Protein 2ATM (pdb70)

Nearest PDB structures (foldseek):
  2atm-assembly1_A  TM=1.003E+00  e=2.798E-69  Vespula vulgaris
  2j88-assembly1_A  TM=9.803E-01  e=1.413E-45  Apis mellifera
  1fcq-assembly1_A  TM=9.723E-01  e=2.834E-45  Apis mellifera
  1fcv-assembly1_A  TM=9.813E-01  e=5.364E-45  Apis mellifera
  2pe4-assembly1_A  TM=8.918E-01  e=5.495E-27  Homo sapiens

Foldseek 3Di:
DFAAEEEQEQCLLVVVVVQQPPCCCVLVHDAFPSNHNAHQAEHEDAPFFFAFAWDDPPPPHTDTTQQHAQLNHDLVRRLVRRVVSCCVRPVPQQRQHAYEYEDDLEDLQLVPQDDNNVVNLVVLLVVLCVVCVPDDPVSSVVSRVSRNVRVLVNLLVSLVSVCVRNVNYFYDYAAPPDFCACDDVHNFLGGDPVSLVVLLVVCSRVVSGQEGEHELAAAPVDPLVSSLSVLLNRLLSLQVSLVPDDNSHAYEYEYEQAHPVGRVHGDDLSSLLSSLVSNVVNRHSYYYYYYDVVQNNDNVSSVVVVVCCVPRVSVSSSVSSPD

Organism: Vespula vulgaris (NCBI:txid7454)

Secondary structure (DSSP, 8-state):
---EEEEE--GGGGGGGT---TTGGGGT-B--GGG-SS-SSEEEEES-S---EEEE-SSS-EEEETTSSGGG--HHHHHHHHHHHHHHH---TT--SEEEEE--S--SSGGG--GGGTHHHHHHHHHHHHH-TTS----HHHHHHHHHHHHHHHHHHHHHHHHHHSTTSEEEEBTPSP---SBTTB-SSSPPHHHHHHHHTTHHHHTT-SEEB-B----TTS-HHHHHHHHHHHHHHHHHHHHHSSS--EEEEEEESEETTEEEEEPPHHHHHHHHHHHHHTT--EEEEE--GGGGSSHHHHHHHHHHIIIIIHHHHHHHHH-

InterPro domains:
  IPR001329 Glycoside hydrolase family 56, bee venom hyaluronidase [PR00847] (17-30)
  IPR001329 Glycoside hydrolase family 56, bee venom hyaluronidase [PR00847] (47-60)
  IPR001329 Glycoside hydrolase family 56, bee venom hyaluronidase [PR00847] (91-104)
  IPR001329 Glycoside hydrolase family 56, bee venom hyaluronidase [PR00847] (134-149)
  IPR001329 Glycoside hydrolase family 56, bee venom hyaluronidase [PR00847] (187-202)
  IPR001329 Glycoside hydrolase family 56, bee venom hyaluronidase [PR00847] (225-241)
  IPR001329 Glycoside hydrolase family 56, bee venom hyaluronidase [PR00847] (265-281)
  IPR001329 Glycoside hydrolase family 56, bee venom hyaluronidase [PR00847] (298-308)
  IPR013785 Aldolase-type TIM barrel [G3DSA:3.20.20.70] (1-331)
  IPR017853 Glycoside hydrolase superfamily [SSF51445] (8-325)
  IPR018155 Hyaluronidase [PF01630] (5-330)
  IPR018155 Hyaluronidase [PIRSF038193] (8-329)
  IPR018155 Hyaluronidase [PR00846] (8-20)
  IPR018155 Hyaluronidase [PR00846] (70-84)
  IPR018155 Hyaluronidase [PR00846] (102-119)
  IPR018155 Hyaluronidase [PR00846] (160-185)
  IPR018155 Hyaluronidase [PR00846] (205-219)
  IPR018155 Hyaluronidase [PR00846] (308-321)
  IPR018155 Hyaluronidase [PTHR11769] (4-330)

Solvent-accessible surface area: 15029 Å² total

GO terms:
  GO:0005576 extracellular region (C, IDA)
  GO:0004415 hyalurononglucosaminidase activity (F, IDA)
  GO:0019863 IgE binding (F, IDA)

B-factor: mean 25.89, std 11.77, range [7.92, 65.39]

Sequence (323 aa):
RVFNIYWNVPTFMCHQYDLYFDEVTNFNIKRNSKDDFQGDKIAIFYDPGEFPALLSLKDGKYKKRNGGVPQEGNITIHLQKFIENLDKIYPNRNFSGIGVIDFERWRPIFRQNWGNMKIHKNFSIDLVRNEHPTWNKKIELEASKRFEKYARFFMEETLKLAKKTRKQADWGYYGYPYCFNMSPNNLVPECDVTAMHENDKMSWLFNNQNVLLPSVYVRQELTPDQRIGLVQGRVKEAVRISNNLKHSPKVLSYWWYVYQDETNTFLTETDVKKTFQEIVINGGDGIIIWGSSSDVNSLSKCKRLQDYLLTVLGPIAINVTEA

Structure (mmCIF, N/CA/C/O backbone):
data_2ATM
#
_entry.id   2ATM
#
_cell.length_a   42.674
_cell.length_b   95.056
_cell.length_c   100.326
_cell.angle_alpha   90.00
_cell.angle_beta   90.00
_cell.angle_gamma   90.00
#
_symmetry.space_group_name_H-M   'P 21 21 21'
#
loop_
_entity.id
_entity.type
_entity.pdbx_description
1 polymer Hyaluronoglucosaminidase
2 non-polymer 'SULFATE ION'
3 non-polymer '2-(N-MORPHOLINO)-ETHANESULFONIC ACID'
4 water water
#
loop_
_atom_site.group_PDB
_atom_site.id
_atom_site.type_symbol
_atom_site.label_atom_id
_atom_site.label_alt_id
_atom_site.label_comp_id
_atom_site.label_asym_id
_atom_site.label_entity_id
_atom_site.label_seq_id
_atom_site.pdbx_PDB_ins_code
_atom_site.Cartn_x
_atom_site.Cartn_y
_atom_site.Cartn_z
_atom_site.occupancy
_atom_site.B_iso_or_equiv
_atom_site.auth_seq_id
_atom_site.auth_comp_id
_atom_site.auth_asym_id
_atom_site.auth_atom_id
_atom_site.pdbx_PDB_model_num
ATOM 1 N N . ARG A 1 6 ? 37.814 24.455 25.500 1.00 50.24 6 ARG A N 1
ATOM 2 C CA . ARG A 1 6 ? 37.059 24.054 26.722 1.00 50.10 6 ARG A CA 1
ATOM 3 C C . ARG A 1 6 ? 36.477 22.653 26.564 1.00 48.87 6 ARG A C 1
ATOM 4 O O . ARG A 1 6 ? 36.757 21.946 25.594 1.00 49.12 6 ARG A O 1
ATOM 12 N N . VAL A 1 7 ? 35.655 22.263 27.528 1.00 47.18 7 VAL A N 1
ATOM 13 C CA . VAL A 1 7 ? 35.025 20.956 27.505 1.00 45.51 7 VAL A CA 1
ATOM 14 C C . VAL A 1 7 ? 33.886 20.957 26.485 1.00 43.44 7 VAL A C 1
ATOM 15 O O . VAL A 1 7 ? 33.039 21.858 26.495 1.00 44.79 7 VAL A O 1
ATOM 19 N N . PHE A 1 8 ? 33.883 19.963 25.597 1.00 38.42 8 PHE A N 1
ATOM 20 C CA . PHE A 1 8 ? 32.838 19.829 24.585 1.00 33.36 8 PHE A CA 1
ATOM 21 C C . PHE A 1 8 ? 31.563 19.458 25.336 1.00 32.76 8 PHE A C 1
ATOM 22 O O . PHE A 1 8 ? 31.505 18.407 25.982 1.00 31.79 8 PHE A O 1
ATOM 30 N N . ASN A 1 9 ? 30.546 20.314 25.251 1.00 28.26 9 ASN A N 1
ATOM 31 C CA . ASN A 1 9 ? 29.293 20.078 25.949 1.00 26.36 9 ASN A CA 1
ATOM 32 C C . ASN A 1 9 ? 28.099 19.805 25.030 1.00 24.64 9 ASN A C 1
ATOM 33 O O . ASN A 1 9 ? 27.970 20.397 23.964 1.00 23.27 9 ASN A O 1
ATOM 38 N N . ILE A 1 10 ? 27.226 18.907 25.462 1.00 20.66 10 ILE A N 1
ATOM 39 C CA . ILE A 1 10 ? 26.025 18.590 24.707 1.00 22.22 10 ILE A CA 1
ATOM 40 C C . ILE A 1 10 ? 24.857 18.945 25.608 1.00 22.21 10 ILE A C 1
ATOM 41 O O . ILE A 1 10 ? 24.821 18.541 26.773 1.00 22.91 10 ILE A O 1
ATOM 46 N N . TYR A 1 11 ? 23.915 19.721 25.070 1.00 22.24 11 TYR A N 1
ATOM 47 C CA . TYR A 1 11 ? 22.755 20.175 25.832 1.00 21.66 11 TYR A CA 1
ATOM 48 C C . TYR A 1 11 ? 21.445 19.622 25.340 1.00 20.31 11 TYR A C 1
ATOM 49 O O . TYR A 1 11 ? 21.272 19.378 24.150 1.00 20.64 11 TYR A O 1
ATOM 58 N N . TRP A 1 12 ? 20.507 19.463 26.269 1.00 19.64 12 TRP A N 1
ATOM 59 C CA . TRP A 1 12 ? 19.177 18.965 25.948 1.00 20.24 12 TRP A CA 1
ATOM 60 C C . TRP A 1 12 ? 18.214 20.155 25.884 1.00 21.65 12 TRP A C 1
ATOM 61 O O . TRP A 1 12 ? 17.807 20.693 26.918 1.00 24.31 12 TRP A O 1
ATOM 72 N N . ASN A 1 13 ? 17.863 20.579 24.672 1.00 21.13 13 ASN A N 1
ATOM 73 C CA . ASN A 1 13 ? 16.950 21.703 24.490 1.00 20.40 13 ASN A CA 1
ATOM 74 C C . ASN A 1 13 ? 15.695 21.205 23.795 1.00 21.16 13 ASN A C 1
ATOM 75 O O . ASN A 1 13 ? 15.268 21.749 22.770 1.00 20.20 13 ASN A O 1
ATOM 80 N N . VAL A 1 14 ? 15.114 20.154 24.368 1.00 20.66 14 VAL A N 1
ATOM 81 C CA . VAL A 1 14 ? 13.892 19.527 23.854 1.00 21.53 14 VAL A CA 1
ATOM 82 C C . VAL A 1 14 ? 12.784 19.739 24.898 1.00 21.98 14 VAL A C 1
ATOM 83 O O . VAL A 1 14 ? 13.025 19.629 26.101 1.00 22.55 14 VAL A O 1
ATOM 87 N N . PRO A 1 15 ? 11.562 20.059 24.454 1.00 21.87 15 PRO A N 1
ATOM 88 C CA . PRO A 1 15 ? 10.477 20.270 25.416 1.00 23.22 15 PRO A CA 1
ATOM 89 C C . PRO A 1 15 ? 9.853 18.974 25.951 1.00 23.36 15 PRO A C 1
ATOM 90 O O . PRO A 1 15 ? 8.637 18.821 25.953 1.00 25.30 15 PRO A O 1
ATOM 94 N N . THR A 1 16 ? 10.696 18.059 26.423 1.00 24.71 16 THR A N 1
ATOM 95 C CA . THR A 1 16 ? 10.237 16.784 26.963 1.00 25.14 16 THR A CA 1
ATOM 96 C C . THR A 1 16 ? 9.435 16.932 28.262 1.00 28.88 16 THR A C 1
ATOM 97 O O . THR A 1 16 ? 8.939 15.943 28.809 1.00 28.61 16 THR A O 1
ATOM 101 N N . PHE A 1 17 ? 9.310 18.159 28.765 1.00 30.08 17 PHE A N 1
ATOM 102 C CA . PHE A 1 17 ? 8.520 18.380 29.969 1.00 32.25 17 PHE A CA 1
ATOM 103 C C . PHE A 1 17 ? 7.092 17.993 29.596 1.00 32.07 17 PHE A C 1
ATOM 104 O O . PHE A 1 17 ? 6.300 17.616 30.453 1.00 33.33 17 PHE A O 1
ATOM 112 N N . MET A 1 18 ? 6.789 18.085 28.303 1.00 31.78 18 MET A N 1
ATOM 113 C CA . MET A 1 18 ? 5.472 17.750 27.760 1.00 32.87 18 MET A CA 1
ATOM 114 C C . MET A 1 18 ? 5.205 16.244 27.793 1.00 33.48 18 MET A C 1
ATOM 115 O O . MET A 1 18 ? 4.112 15.794 27.453 1.00 33.82 18 MET A O 1
ATOM 120 N N . CYS A 1 19 ? 6.212 15.469 28.184 1.00 34.47 19 CYS A N 1
ATOM 121 C CA . CYS A 1 19 ? 6.079 14.017 28.253 1.00 35.69 19 CYS A CA 1
ATOM 122 C C . CYS A 1 19 ? 5.855 13.543 29.683 1.00 36.80 19 CYS A C 1
ATOM 123 O O . CYS A 1 19 ? 5.503 12.385 29.910 1.00 36.23 19 CYS A O 1
ATOM 126 N N . HIS A 1 20 ? 6.080 14.437 30.640 1.00 37.58 20 HIS A N 1
ATOM 127 C CA . HIS A 1 20 ? 5.924 14.108 32.052 1.00 40.13 20 HIS A CA 1
ATOM 128 C C . HIS A 1 20 ? 4.545 13.545 32.401 1.00 40.87 20 HIS A C 1
ATOM 129 O O . HIS A 1 20 ? 4.417 12.722 33.309 1.00 42.21 20 HIS A O 1
ATOM 136 N N . GLN A 1 21 ? 3.523 13.983 31.677 1.00 41.56 21 GLN A N 1
ATOM 137 C CA . GLN A 1 21 ? 2.167 13.512 31.917 1.00 42.56 21 GLN A CA 1
ATOM 138 C C . GLN A 1 21 ? 2.044 12.006 31.690 1.00 43.83 21 GLN A C 1
ATOM 139 O O . GLN A 1 21 ? 1.198 11.348 32.294 1.00 44.49 21 GLN A O 1
ATOM 145 N N . TYR A 1 22 ? 2.894 11.464 30.823 1.00 44.63 22 TYR A N 1
ATOM 146 C CA . TYR A 1 22 ? 2.874 10.038 30.513 1.00 44.48 22 TYR A CA 1
ATOM 147 C C . TYR A 1 22 ? 3.890 9.284 31.364 1.00 45.16 22 TYR A C 1
ATOM 148 O O . TYR A 1 22 ? 4.221 8.139 31.075 1.00 45.29 22 TYR A O 1
ATOM 157 N N . ASP A 1 23 ? 4.386 9.930 32.412 1.00 46.08 23 ASP A N 1
ATOM 158 C CA . ASP A 1 23 ? 5.380 9.320 33.289 1.00 47.08 23 ASP A CA 1
ATOM 159 C C . ASP A 1 23 ? 6.707 9.102 32.566 1.00 46.36 23 ASP A C 1
ATOM 160 O O . ASP A 1 23 ? 7.375 8.078 32.743 1.00 45.61 23 ASP A O 1
ATOM 165 N N . LEU A 1 24 ? 7.082 10.074 31.745 1.00 43.96 24 LEU A N 1
ATOM 166 C CA . LEU A 1 24 ? 8.333 10.012 31.007 1.00 42.47 24 LEU A CA 1
ATOM 167 C C . LEU A 1 24 ? 9.039 11.319 31.324 1.00 41.14 24 LEU A C 1
ATOM 168 O O . LEU A 1 24 ? 8.744 12.349 30.724 1.00 40.32 24 LEU A O 1
ATOM 173 N N . TYR A 1 25 ? 9.961 11.272 32.281 1.00 39.74 25 TYR A N 1
ATOM 174 C CA . TYR A 1 25 ? 10.673 12.465 32.718 1.00 39.77 25 TYR A CA 1
ATOM 175 C C . TYR A 1 25 ? 12.078 12.639 32.153 1.00 38.09 25 TYR A C 1
ATOM 176 O O . TYR A 1 25 ? 12.796 13.572 32.533 1.00 37.93 25 TYR A O 1
ATOM 185 N N . PHE A 1 26 ? 12.465 11.746 31.250 1.00 35.50 26 PHE A N 1
ATOM 186 C CA . PHE A 1 26 ? 13.772 11.813 30.613 1.00 33.17 26 PHE A CA 1
ATOM 187 C C . PHE A 1 26 ? 14.914 12.061 31.587 1.00 33.94 26 PHE A C 1
ATOM 188 O O . PHE A 1 26 ? 15.739 12.948 31.382 1.00 32.37 26 PHE A O 1
ATOM 196 N N . ASP A 1 27 ? 14.959 11.261 32.651 1.00 34.45 27 ASP A N 1
ATOM 197 C CA . ASP A 1 27 ? 16.007 11.381 33.657 1.00 35.11 27 ASP A CA 1
ATOM 198 C C . ASP A 1 27 ? 17.266 10.655 33.189 1.00 34.41 27 ASP A C 1
ATOM 199 O O . ASP A 1 27 ? 18.325 10.765 33.809 1.00 33.86 27 ASP A O 1
ATOM 204 N N . GLU A 1 28 ? 17.151 9.915 32.092 1.00 33.49 28 GLU A N 1
ATOM 205 C CA . GLU A 1 28 ? 18.296 9.178 31.567 1.00 35.17 28 GLU A CA 1
ATOM 206 C C . GLU A 1 28 ? 19.236 10.076 30.762 1.00 32.09 28 GLU A C 1
ATOM 207 O O . GLU A 1 28 ? 20.394 9.723 30.530 1.00 32.81 28 GLU A O 1
ATOM 213 N N . VAL A 1 29 ? 18.736 11.243 30.361 1.00 29.83 29 VAL A N 1
ATOM 214 C CA . VAL A 1 29 ? 19.516 12.198 29.583 1.00 26.28 29 VAL A CA 1
ATOM 215 C C . VAL A 1 29 ? 20.877 12.472 30.201 1.00 26.59 29 VAL A C 1
ATOM 216 O O . VAL A 1 29 ? 21.898 12.475 29.513 1.00 25.78 29 VAL A O 1
ATOM 220 N N . THR A 1 30 ? 20.892 12.696 31.509 1.00 25.66 30 THR A N 1
ATOM 221 C CA . THR A 1 30 ? 22.131 12.998 32.198 1.00 26.50 30 THR A CA 1
ATOM 222 C C . THR A 1 30 ? 23.060 11.791 32.368 1.00 26.95 30 THR A C 1
ATOM 223 O O . THR A 1 30 ? 24.245 11.942 32.674 1.00 27.55 30 THR A O 1
ATOM 227 N N . ASN A 1 31 ? 22.525 10.593 32.175 1.00 26.74 31 ASN A N 1
ATOM 228 C CA . ASN A 1 31 ? 23.354 9.389 32.281 1.00 28.51 31 ASN A CA 1
ATOM 229 C C . ASN A 1 31 ? 24.293 9.340 31.073 1.00 27.70 31 ASN A C 1
ATOM 230 O O . ASN A 1 31 ? 25.306 8.655 31.089 1.00 27.65 31 ASN A O 1
ATOM 235 N N . PHE A 1 32 ? 23.948 10.085 30.028 1.00 27.45 32 PHE A N 1
ATOM 236 C CA . PHE A 1 32 ? 24.766 10.115 28.830 1.00 26.96 32 PHE A CA 1
ATOM 237 C C . PHE A 1 32 ? 25.616 11.362 28.795 1.00 27.42 32 PHE A C 1
ATOM 238 O O . PHE A 1 32 ? 26.085 11.783 27.741 1.00 26.93 32 PHE A O 1
ATOM 246 N N . ASN A 1 33 ? 25.807 11.954 29.966 1.00 27.36 33 ASN A N 1
ATOM 247 C CA . ASN A 1 33 ? 26.630 13.138 30.081 1.00 28.98 33 ASN A CA 1
ATOM 248 C C . ASN A 1 33 ? 26.059 14.331 29.299 1.00 28.38 33 ASN A C 1
ATOM 249 O O . ASN A 1 33 ? 26.792 15.257 28.954 1.00 29.44 33 ASN A O 1
ATOM 254 N N . ILE A 1 34 ? 24.761 14.298 29.014 1.00 26.19 34 ILE A N 1
ATOM 255 C CA . ILE A 1 34 ? 24.102 15.404 28.317 1.00 26.77 34 ILE A CA 1
ATOM 256 C C . ILE A 1 34 ? 23.532 16.338 29.393 1.00 25.63 34 ILE A C 1
ATOM 257 O O . ILE A 1 34 ? 22.855 15.892 30.318 1.00 24.89 34 ILE A O 1
ATOM 262 N N . LYS A 1 35 ? 23.829 17.626 29.277 1.00 26.51 35 LYS A N 1
ATOM 263 C CA . LYS A 1 35 ? 23.368 18.627 30.240 1.00 28.04 35 LYS A CA 1
ATOM 264 C C . LYS A 1 35 ? 21.867 18.862 30.110 1.00 27.60 35 LYS A C 1
ATOM 265 O O . LYS A 1 35 ? 21.374 19.110 29.019 1.00 26.01 35 LYS A O 1
ATOM 271 N N . ARG A 1 36 ? 21.142 18.785 31.223 1.00 28.55 36 ARG A N 1
ATOM 272 C CA . ARG A 1 36 ? 19.695 18.986 31.186 1.00 28.54 36 ARG A CA 1
ATOM 273 C C . ARG A 1 36 ? 19.203 19.891 32.309 1.00 28.21 36 ARG A C 1
ATOM 274 O O . ARG A 1 36 ? 19.651 19.773 33.449 1.00 29.66 36 ARG A O 1
ATOM 282 N N . ASN A 1 37 ? 18.270 20.782 31.991 1.00 26.21 37 ASN A N 1
ATOM 283 C CA . ASN A 1 37 ? 17.730 21.682 33.005 1.00 26.50 37 ASN A CA 1
ATOM 284 C C . ASN A 1 37 ? 17.171 20.848 34.158 1.00 27.18 37 ASN A C 1
ATOM 285 O O . ASN A 1 37 ? 16.622 19.768 33.939 1.00 25.93 37 ASN A O 1
ATOM 290 N N . SER A 1 38 ? 17.307 21.345 35.381 1.00 28.04 38 SER A N 1
ATOM 291 C CA . SER A 1 38 ? 16.775 20.621 36.529 1.00 30.32 38 SER A CA 1
ATOM 292 C C . SER A 1 38 ? 15.259 20.508 36.347 1.00 29.63 38 SER A C 1
ATOM 293 O O . SER A 1 38 ? 14.618 21.422 35.821 1.00 27.45 38 SER A O 1
ATOM 296 N N . LYS A 1 39 ? 14.701 19.375 36.768 1.00 31.14 39 LYS A N 1
ATOM 297 C CA . LYS A 1 39 ? 13.264 19.112 36.664 1.00 31.93 39 LYS A CA 1
ATOM 298 C C . LYS A 1 39 ? 12.789 18.998 35.217 1.00 30.88 39 LYS A C 1
ATOM 299 O O . LYS A 1 39 ? 11.588 18.920 34.954 1.00 28.46 39 LYS A O 1
ATOM 305 N N . ASP A 1 40 ? 13.739 18.977 34.285 1.00 29.52 40 ASP A N 1
ATOM 306 C CA . ASP A 1 40 ? 13.425 18.876 32.863 1.00 29.56 40 ASP A CA 1
ATOM 307 C C . ASP A 1 40 ? 12.528 20.019 32.376 1.00 28.52 40 ASP A C 1
ATOM 308 O O . ASP A 1 40 ? 11.681 19.814 31.507 1.00 28.16 40 ASP A O 1
ATOM 313 N N . ASP A 1 41 ? 12.694 21.215 32.940 1.00 28.61 41 ASP A N 1
ATOM 314 C CA . ASP A 1 41 ? 11.901 22.364 32.489 1.00 28.94 41 ASP A CA 1
ATOM 315 C C . ASP A 1 41 ? 12.448 22.773 31.117 1.00 27.04 41 ASP A C 1
ATOM 316 O O . ASP A 1 41 ? 13.652 22.672 30.888 1.00 26.13 41 ASP A O 1
ATOM 321 N N . PHE A 1 42 ? 11.585 23.236 30.213 1.00 25.73 42 PHE A N 1
ATOM 322 C CA . PHE A 1 42 ? 12.057 23.642 28.884 1.00 24.80 42 PHE A CA 1
ATOM 323 C C . PHE A 1 42 ? 12.970 24.856 29.007 1.00 23.77 42 PHE A C 1
ATOM 324 O O . PHE A 1 42 ? 14.110 24.838 28.530 1.00 22.77 42 PHE A O 1
ATOM 332 N N . GLN A 1 43 ? 12.468 25.922 29.623 1.00 23.86 43 GLN A N 1
ATOM 333 C CA . GLN A 1 43 ? 13.310 27.086 29.872 1.00 26.49 43 GLN A CA 1
ATOM 334 C C . GLN A 1 43 ? 13.816 26.846 31.290 1.00 26.90 43 GLN A C 1
ATOM 335 O O . GLN A 1 43 ? 13.051 26.929 32.253 1.00 27.20 43 GLN A O 1
ATOM 341 N N . GLY A 1 44 ? 15.099 26.530 31.421 1.00 26.59 44 GLY A N 1
ATOM 342 C CA . GLY A 1 44 ? 15.627 26.237 32.736 1.00 26.49 44 GLY A CA 1
ATOM 343 C C . GLY A 1 44 ? 16.986 26.804 33.046 1.00 26.62 44 GLY A C 1
ATOM 344 O O . GLY A 1 44 ? 17.471 27.702 32.360 1.00 28.31 44 GLY A O 1
ATOM 345 N N . ASP A 1 45 ? 17.607 26.246 34.080 1.00 26.98 45 ASP A N 1
ATOM 346 C CA . ASP A 1 45 ? 18.901 26.692 34.562 1.00 26.49 45 ASP A CA 1
ATOM 347 C C . ASP A 1 45 ? 20.108 26.478 33.657 1.00 25.38 45 ASP A C 1
ATOM 348 O O . ASP A 1 45 ? 21.104 27.184 33.795 1.00 26.07 45 ASP A O 1
ATOM 353 N N . LYS A 1 46 ? 20.040 25.511 32.747 1.00 23.80 46 LYS A N 1
ATOM 354 C CA . LYS A 1 46 ? 21.171 25.241 31.863 1.00 23.36 46 LYS A CA 1
ATOM 355 C C . LYS A 1 46 ? 21.012 25.946 30.519 1.00 22.20 46 LYS A C 1
ATOM 356 O O . LYS A 1 46 ? 21.972 26.464 29.962 1.00 21.66 46 LYS A O 1
ATOM 362 N N . ILE A 1 47 ? 19.794 25.949 29.999 1.00 20.90 47 ILE A N 1
ATOM 363 C CA . ILE A 1 47 ? 19.550 26.562 28.706 1.00 21.75 47 ILE A CA 1
ATOM 364 C C . ILE A 1 47 ? 18.102 27.010 28.581 1.00 21.29 47 ILE A C 1
ATOM 365 O O . ILE A 1 47 ? 17.209 26.437 29.198 1.00 22.31 47 ILE A O 1
ATOM 370 N N . ALA A 1 48 ? 17.886 28.051 27.785 1.00 19.97 48 ALA A N 1
ATOM 371 C CA . ALA A 1 48 ? 16.558 28.583 27.565 1.00 20.44 48 ALA A CA 1
ATOM 372 C C . ALA A 1 48 ? 16.504 29.312 26.229 1.00 19.79 48 ALA A C 1
ATOM 373 O O . ALA A 1 48 ? 17.304 30.216 25.975 1.00 19.07 48 ALA A O 1
ATOM 375 N N . ILE A 1 49 ? 15.561 28.908 25.383 1.00 18.57 49 ILE A N 1
ATOM 376 C CA . ILE A 1 49 ? 15.382 29.537 24.087 1.00 17.25 49 ILE A CA 1
ATOM 377 C C . ILE A 1 49 ? 14.055 30.285 24.144 1.00 18.71 49 ILE A C 1
ATOM 378 O O . ILE A 1 49 ? 13.073 29.787 24.692 1.00 19.23 49 ILE A O 1
ATOM 383 N N . PHE A 1 50 ? 14.042 31.496 23.602 1.00 18.01 50 PHE A N 1
ATOM 384 C CA . PHE A 1 50 ? 12.851 32.345 23.612 1.00 18.32 50 PHE A CA 1
ATOM 385 C C . PHE A 1 50 ? 12.460 32.593 22.176 1.00 17.91 50 PHE A C 1
ATOM 386 O O . PHE A 1 50 ? 13.229 33.182 21.418 1.00 17.27 50 PHE A O 1
ATOM 394 N N . TYR A 1 51 ? 11.265 32.143 21.797 1.00 17.10 51 TYR A N 1
ATOM 395 C CA . TYR A 1 51 ? 10.810 32.291 20.419 1.00 17.80 51 TYR A CA 1
ATOM 396 C C . TYR A 1 51 ? 10.183 33.639 20.145 1.00 17.95 51 TYR A C 1
ATOM 397 O O . TYR A 1 51 ? 9.221 34.006 20.806 1.00 16.96 51 TYR A O 1
ATOM 406 N N . ASP A 1 52 ? 10.741 34.358 19.166 1.00 16.37 52 ASP A N 1
ATOM 407 C CA . ASP A 1 52 ? 10.247 35.672 18.746 1.00 17.67 52 ASP A CA 1
ATOM 408 C C . ASP A 1 52 ? 9.835 36.530 19.957 1.00 16.17 52 ASP A C 1
ATOM 409 O O . ASP A 1 52 ? 8.709 37.007 20.023 1.00 16.27 52 ASP A O 1
ATOM 414 N N . PRO A 1 53 ? 10.748 36.732 20.924 1.00 17.52 53 PRO A N 1
ATOM 415 C CA . PRO A 1 53 ? 10.436 37.533 22.116 1.00 16.14 53 PRO A CA 1
ATOM 416 C C . PRO A 1 53 ? 10.343 39.033 21.848 1.00 17.38 53 PRO A C 1
ATOM 417 O O . PRO A 1 53 ? 10.917 39.541 20.891 1.00 15.79 53 PRO A O 1
ATOM 421 N N . GLY A 1 54 ? 9.616 39.741 22.708 1.00 18.11 54 GLY A N 1
ATOM 422 C CA . GLY A 1 54 ? 9.476 41.179 22.541 1.00 18.44 54 GLY A CA 1
ATOM 423 C C . GLY A 1 54 ? 8.464 41.530 21.473 1.00 16.97 54 GLY A C 1
ATOM 424 O O . GLY A 1 54 ? 7.389 40.940 21.395 1.00 17.65 54 GLY A O 1
ATOM 425 N N . GLU A 1 55 ? 8.800 42.497 20.636 1.00 14.97 55 GLU A N 1
ATOM 426 C CA . GLU A 1 55 ? 7.893 42.886 19.575 1.00 15.05 55 GLU A CA 1
ATOM 427 C C . G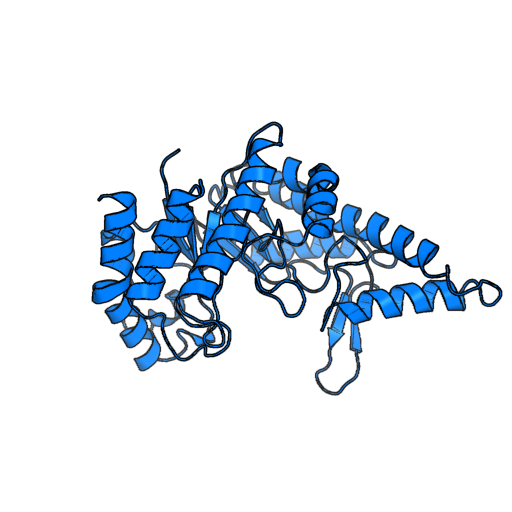LU A 1 55 ? 8.710 43.479 18.442 1.00 15.56 55 GLU A C 1
ATOM 428 O O . GLU A 1 55 ? 8.589 44.662 18.116 1.00 15.73 55 GLU A O 1
ATOM 434 N N . PHE A 1 56 ? 9.580 42.651 17.870 1.00 13.54 56 PHE A N 1
ATOM 435 C CA . PHE A 1 56 ? 10.408 43.083 16.756 1.00 13.51 56 PHE A CA 1
ATOM 436 C C . PHE A 1 56 ? 9.524 43.561 15.615 1.00 12.72 56 PHE A C 1
ATOM 437 O O . PHE A 1 56 ? 8.550 42.905 15.269 1.00 12.99 56 PHE A O 1
ATOM 445 N N . PRO A 1 57 ? 9.841 44.726 15.031 1.00 13.20 57 PRO A N 1
ATOM 446 C CA . PRO A 1 57 ? 9.031 45.216 13.919 1.00 12.96 57 PRO A CA 1
ATOM 447 C C . PRO A 1 57 ? 9.060 44.124 12.839 1.00 13.26 57 PRO A C 1
ATOM 448 O O . PRO A 1 57 ? 10.129 43.616 12.498 1.00 14.30 57 PRO A O 1
ATOM 452 N N . ALA A 1 58 ? 7.905 43.746 12.311 1.00 11.43 58 ALA A N 1
ATOM 453 C CA . ALA A 1 58 ? 7.874 42.702 11.290 1.00 11.47 58 ALA A CA 1
ATOM 454 C C . ALA A 1 58 ? 6.520 42.647 10.596 1.00 13.97 58 ALA A C 1
ATOM 455 O O . ALA A 1 58 ? 5.535 43.235 11.068 1.00 12.78 58 ALA A O 1
ATOM 457 N N . LEU A 1 59 ? 6.487 41.943 9.472 1.00 13.23 59 LEU A N 1
ATOM 458 C CA . LEU A 1 59 ? 5.267 41.765 8.699 1.00 13.98 59 LEU A CA 1
ATOM 459 C C . LEU A 1 59 ? 4.838 40.316 8.890 1.00 13.01 59 LEU A C 1
ATOM 460 O O . LEU A 1 59 ? 5.520 39.374 8.462 1.00 12.73 59 LEU A O 1
ATOM 465 N N . LEU A 1 60 ? 3.716 40.140 9.578 1.00 13.51 60 LEU A N 1
ATOM 466 C CA . LEU A 1 60 ? 3.204 38.811 9.868 1.00 14.06 60 LEU A CA 1
ATOM 467 C C . LEU A 1 60 ? 2.198 38.317 8.839 1.00 15.36 60 LEU A C 1
ATOM 468 O O . LEU A 1 60 ? 1.269 39.041 8.465 1.00 14.82 60 LEU A O 1
ATOM 473 N N . SER A 1 61 ? 2.390 37.084 8.379 1.00 14.77 61 SER A N 1
ATOM 474 C CA . SER A 1 61 ? 1.481 36.489 7.404 1.00 13.80 61 SER A CA 1
ATOM 475 C C . SER A 1 61 ? 0.205 36.068 8.136 1.00 13.63 61 SER A C 1
ATOM 476 O O . SER A 1 61 ? 0.270 35.397 9.159 1.00 13.33 61 SER A O 1
ATOM 479 N N . LEU A 1 62 ? -0.941 36.471 7.609 1.00 13.98 62 LEU A N 1
ATOM 480 C CA . LEU A 1 62 ? -2.228 36.124 8.212 1.00 14.34 62 LEU A CA 1
ATOM 481 C C . LEU A 1 62 ? -2.677 34.728 7.776 1.00 15.23 62 LEU A C 1
ATOM 482 O O . LEU A 1 62 ? -3.726 34.241 8.202 1.00 12.90 62 LEU A O 1
ATOM 487 N N . LYS A 1 63 ? -1.860 34.100 6.934 1.00 16.22 63 LYS A N 1
ATOM 488 C CA . LYS A 1 63 ? -2.111 32.763 6.390 1.00 17.79 63 LYS A CA 1
ATOM 489 C C . LYS A 1 63 ? -3.218 32.711 5.336 1.00 16.88 63 LYS A C 1
ATOM 490 O O . LYS A 1 63 ? -3.822 31.662 5.129 1.00 18.80 63 LYS A O 1
ATOM 496 N N . ASP A 1 64 ? -3.484 33.836 4.677 1.00 16.20 64 ASP A N 1
ATOM 497 C CA . ASP A 1 64 ? -4.482 33.886 3.616 1.00 16.41 64 ASP A CA 1
ATOM 498 C C . ASP A 1 64 ? -3.957 34.781 2.499 1.00 16.10 64 ASP A C 1
ATOM 499 O O . ASP A 1 64 ? -4.717 35.298 1.676 1.00 16.16 64 ASP A O 1
ATOM 504 N N . GLY A 1 65 ? -2.638 34.967 2.474 1.00 17.11 65 GLY A N 1
ATOM 505 C CA . GLY A 1 65 ? -2.033 35.785 1.434 1.00 15.61 65 GLY A CA 1
ATOM 506 C C . GLY A 1 65 ? -1.767 37.227 1.825 1.00 16.67 65 GLY A C 1
ATOM 507 O O . GLY A 1 65 ? -0.981 37.923 1.171 1.00 15.98 65 GLY A O 1
ATOM 508 N N . LYS A 1 66 ? -2.412 37.670 2.900 1.00 16.53 66 LYS A N 1
ATOM 509 C CA . LYS A 1 66 ? -2.266 39.028 3.391 1.00 16.23 66 LYS A CA 1
ATOM 510 C C . LYS A 1 66 ? -1.312 39.110 4.582 1.00 14.86 66 LYS A C 1
ATOM 511 O O . LYS A 1 66 ? -0.972 38.105 5.198 1.00 13.88 66 LYS A O 1
ATOM 517 N N . TYR A 1 67 ? -0.929 40.332 4.926 1.00 16.83 67 TYR A N 1
ATOM 518 C CA . TYR A 1 67 ? -0.014 40.578 6.038 1.00 18.78 67 TYR A CA 1
ATOM 519 C C . TYR A 1 67 ? -0.566 41.585 7.036 1.00 19.38 67 TYR A C 1
ATOM 520 O O . TYR A 1 67 ? -1.421 42.395 6.712 1.00 21.38 67 TYR A O 1
ATOM 529 N N . LYS A 1 68 ? -0.041 41.522 8.250 1.00 20.47 68 LYS A N 1
ATOM 530 C CA . LYS A 1 68 ? -0.414 42.430 9.325 1.00 21.20 68 LYS A CA 1
ATOM 531 C C . LYS A 1 68 ? 0.901 43.016 9.846 1.00 19.53 68 LYS A C 1
ATOM 532 O O . LYS A 1 68 ? 1.811 42.274 10.203 1.00 17.85 68 LYS A O 1
ATOM 538 N N . LYS A 1 69 ? 1.011 44.336 9.870 1.00 18.78 69 LYS A N 1
ATOM 539 C CA . LYS A 1 69 ? 2.219 44.980 10.373 1.00 20.01 69 LYS A CA 1
ATOM 540 C C . LYS A 1 69 ? 2.300 44.848 11.887 1.00 19.94 69 LYS A C 1
ATOM 541 O O . LYS A 1 69 ? 1.293 44.993 12.576 1.00 18.75 69 LYS A O 1
ATOM 547 N N . ARG A 1 70 ? 3.489 44.551 12.407 1.00 16.54 70 ARG A N 1
ATOM 548 C CA . ARG A 1 70 ? 3.675 44.466 13.854 1.00 16.17 70 ARG A CA 1
ATOM 549 C C . ARG A 1 70 ? 4.728 45.521 14.209 1.00 16.84 70 ARG A C 1
ATOM 550 O O . ARG A 1 70 ? 5.827 45.506 13.662 1.00 15.62 70 ARG A O 1
ATOM 558 N N . ASN A 1 71 ? 4.380 46.440 15.103 1.00 15.77 71 ASN A N 1
ATOM 559 C CA . ASN A 1 71 ? 5.302 47.497 15.511 1.00 16.38 71 ASN A CA 1
ATOM 560 C C . ASN A 1 71 ? 6.012 48.154 14.317 1.00 16.85 71 ASN A C 1
ATOM 561 O O . ASN A 1 71 ? 7.243 48.200 14.265 1.00 15.88 71 ASN A O 1
ATOM 566 N N . GLY A 1 72 ? 5.225 48.660 13.360 1.00 15.80 72 GLY A N 1
ATOM 567 C CA . GLY A 1 72 ? 5.785 49.335 12.199 1.00 13.02 72 GLY A CA 1
ATOM 568 C C . GLY A 1 72 ? 6.091 48.505 10.958 1.00 13.65 72 GLY A C 1
ATOM 569 O O . GLY A 1 72 ? 6.352 49.064 9.889 1.00 13.35 72 GLY A O 1
ATOM 570 N N . GLY A 1 73 ? 6.086 47.182 11.087 1.00 13.46 73 GLY A N 1
ATOM 571 C CA . GLY A 1 73 ? 6.361 46.332 9.940 1.00 13.58 73 GLY A CA 1
ATOM 572 C C . GLY A 1 73 ? 7.843 46.119 9.641 1.00 14.16 73 GLY A C 1
ATOM 573 O O . GLY A 1 73 ? 8.262 45.001 9.363 1.00 13.83 73 GLY A O 1
ATOM 574 N N . VAL A 1 74 ? 8.626 47.192 9.640 1.00 13.64 74 VAL A N 1
ATOM 575 C CA . VAL A 1 74 ? 10.070 47.095 9.401 1.00 13.30 74 VAL A CA 1
ATOM 576 C C . VAL A 1 74 ? 10.771 47.917 10.486 1.00 12.54 74 VAL A C 1
ATOM 577 O O . VAL A 1 74 ? 10.237 48.919 10.959 1.00 12.21 74 VAL A O 1
ATOM 581 N N . PRO A 1 75 ? 11.981 47.503 10.893 1.00 12.95 75 PRO A N 1
ATOM 582 C CA . PRO A 1 75 ? 12.675 48.243 11.949 1.00 13.00 75 PRO A CA 1
ATOM 583 C C . PRO A 1 75 ? 12.835 49.749 11.808 1.00 12.99 75 PRO A C 1
ATOM 584 O O . PRO A 1 75 ? 12.757 50.461 12.814 1.00 14.55 75 PRO A O 1
ATOM 588 N N . GLN A 1 76 ? 13.027 50.250 10.586 1.00 13.89 76 GLN A N 1
ATOM 589 C CA . GLN A 1 76 ? 13.189 51.688 10.393 1.00 13.64 76 GLN A CA 1
ATOM 590 C C . GLN A 1 76 ? 11.882 52.438 10.684 1.00 17.11 76 GLN A C 1
ATOM 591 O O . GLN A 1 76 ? 11.854 53.668 10.710 1.00 16.93 76 GLN A O 1
ATOM 597 N N . GLU A 1 77 ? 10.804 51.698 10.927 1.00 15.22 77 GLU A N 1
ATOM 598 C CA . GLU A 1 77 ? 9.519 52.327 11.238 1.00 17.38 77 GLU A CA 1
ATOM 599 C C . GLU A 1 77 ? 9.050 51.871 12.615 1.00 16.95 77 GLU A C 1
ATOM 600 O O . GLU A 1 77 ? 7.945 52.201 13.038 1.00 19.48 77 GLU A O 1
ATOM 606 N N . GLY A 1 78 ? 9.884 51.106 13.310 1.00 15.38 78 GLY A N 1
ATOM 607 C CA . GLY A 1 78 ? 9.472 50.574 14.594 1.00 14.41 78 GLY A CA 1
ATOM 608 C C . GLY A 1 78 ? 9.685 51.445 15.812 1.00 15.16 78 GLY A C 1
ATOM 609 O O . GLY A 1 78 ? 10.449 52.404 15.787 1.00 14.34 78 GLY A O 1
ATOM 610 N N . ASN A 1 79 ? 8.992 51.100 16.889 1.00 14.80 79 ASN A N 1
ATOM 611 C CA . ASN A 1 79 ? 9.130 51.822 18.138 1.00 16.42 79 ASN A CA 1
ATOM 612 C C . ASN A 1 79 ? 9.994 50.931 19.045 1.00 15.03 79 ASN A C 1
ATOM 613 O O . ASN A 1 79 ? 9.549 49.868 19.481 1.00 14.23 79 ASN A O 1
ATOM 618 N N . ILE A 1 80 ? 11.227 51.356 19.315 1.00 14.03 80 ILE A N 1
ATOM 619 C CA . ILE A 1 80 ? 12.146 50.557 20.128 1.00 14.47 80 ILE A CA 1
ATOM 620 C C . ILE A 1 80 ? 11.686 50.393 21.572 1.00 16.05 80 ILE A C 1
ATOM 621 O O . ILE A 1 80 ? 11.902 49.343 22.172 1.00 15.11 80 ILE A O 1
ATOM 626 N N . THR A 1 81 ? 11.040 51.416 22.138 1.00 14.54 81 THR A N 1
ATOM 627 C CA . THR A 1 81 ? 10.603 51.318 23.521 1.00 17.24 81 THR A CA 1
ATOM 628 C C . THR A 1 81 ? 9.570 50.215 23.733 1.00 16.76 81 THR A C 1
ATOM 629 O O . THR A 1 81 ? 9.666 49.460 24.699 1.00 17.58 81 THR A O 1
ATOM 633 N N . ILE A 1 82 ? 8.603 50.116 22.826 1.00 17.12 82 ILE A N 1
ATOM 634 C CA . ILE A 1 82 ? 7.561 49.089 22.925 1.00 18.02 82 ILE A CA 1
ATOM 635 C C . ILE A 1 82 ? 8.205 47.712 22.811 1.00 17.78 82 ILE A C 1
ATOM 636 O O . ILE A 1 82 ? 7.878 46.800 23.575 1.00 16.88 82 ILE A O 1
ATOM 641 N N . HIS A 1 83 ? 9.144 47.566 21.882 1.00 15.42 83 HIS A N 1
ATOM 642 C CA . HIS A 1 83 ? 9.816 46.274 21.740 1.00 15.74 83 HIS A CA 1
ATOM 643 C C . HIS A 1 83 ? 10.575 45.877 23.011 1.00 14.71 83 HIS A C 1
ATOM 644 O O . HIS A 1 83 ? 10.386 44.774 23.526 1.00 15.74 83 HIS A O 1
ATOM 651 N N . LEU A 1 84 ? 11.447 46.761 23.497 1.00 14.00 84 LEU A N 1
ATOM 652 C CA . LEU A 1 84 ? 12.241 46.469 24.687 1.00 15.61 84 LEU A CA 1
ATOM 653 C C . LEU A 1 84 ? 11.381 46.226 25.925 1.00 17.70 84 LEU A C 1
ATOM 654 O O . LEU A 1 84 ? 11.700 45.361 26.741 1.00 17.41 84 LEU A O 1
ATOM 659 N N . GLN A 1 85 ? 10.297 46.982 26.073 1.00 19.55 85 GLN A N 1
ATOM 660 C CA . GLN A 1 85 ? 9.420 46.781 27.214 1.00 22.93 85 GLN A CA 1
ATOM 661 C C . GLN A 1 85 ? 8.806 45.388 27.134 1.00 22.60 85 GLN A C 1
ATOM 662 O O . GLN A 1 85 ? 8.794 44.658 28.119 1.00 20.94 85 GLN A O 1
ATOM 668 N N . LYS A 1 86 ? 8.310 45.020 25.956 1.00 23.58 86 LYS A N 1
ATOM 669 C CA . LYS A 1 86 ? 7.709 43.705 25.756 1.00 23.85 86 LYS A CA 1
ATOM 670 C C . LYS A 1 86 ? 8.735 42.590 25.894 1.00 24.54 86 LYS A C 1
ATOM 671 O O . LYS A 1 86 ? 8.393 41.483 26.308 1.00 23.90 86 LYS A O 1
ATOM 677 N N . PHE A 1 87 ? 9.991 42.881 25.562 1.00 22.40 87 PHE A N 1
ATOM 678 C CA . PHE A 1 87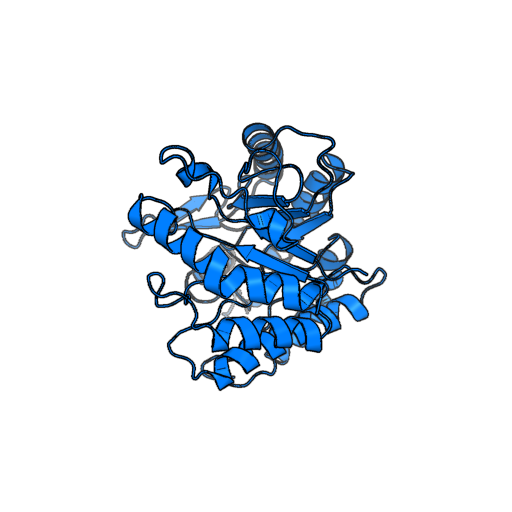 ? 11.047 41.870 25.661 1.00 22.79 87 PHE A CA 1
ATOM 679 C C . PHE A 1 87 ? 11.263 41.503 27.135 1.00 25.32 87 PHE A C 1
ATOM 680 O O . PHE A 1 87 ? 11.218 40.330 27.496 1.00 23.33 87 PHE A O 1
ATOM 688 N N . ILE A 1 88 ? 11.487 42.501 27.987 1.00 27.54 88 ILE A N 1
ATOM 689 C CA . ILE A 1 88 ? 11.695 42.236 29.414 1.00 31.44 88 ILE A CA 1
ATOM 690 C C . ILE A 1 88 ? 10.498 41.496 30.010 1.00 32.64 88 ILE A C 1
ATOM 691 O O . ILE A 1 88 ? 10.667 40.587 30.814 1.00 33.54 88 ILE A O 1
ATOM 696 N N . GLU A 1 89 ? 9.290 41.885 29.618 1.00 34.61 89 GLU A N 1
ATOM 697 C CA . GLU A 1 89 ? 8.083 41.226 30.114 1.00 37.08 89 GLU A CA 1
ATOM 698 C C . GLU A 1 89 ? 8.059 39.748 29.730 1.00 37.20 89 GLU A C 1
ATOM 699 O O . GLU A 1 89 ? 7.894 38.884 30.585 1.00 36.84 89 GLU A O 1
ATOM 705 N N . ASN A 1 90 ? 8.198 39.473 28.434 1.00 37.23 90 ASN A N 1
ATOM 706 C CA . ASN A 1 90 ? 8.191 38.101 27.918 1.00 37.76 90 ASN A CA 1
ATOM 707 C C . ASN A 1 90 ? 9.214 37.240 28.637 1.00 38.08 90 ASN A C 1
ATOM 708 O O . ASN A 1 90 ? 8.938 36.095 28.981 1.00 37.99 90 ASN A O 1
ATOM 713 N N . LEU A 1 91 ? 10.398 37.799 28.854 1.00 38.42 91 LEU A N 1
ATOM 714 C CA . LEU A 1 91 ? 11.470 37.077 29.517 1.00 40.83 91 LEU A CA 1
ATOM 715 C C . LEU A 1 91 ? 11.128 36.712 30.957 1.00 42.42 91 LEU A C 1
ATOM 716 O O . LEU A 1 91 ? 11.387 35.588 31.390 1.00 43.11 91 LEU A O 1
ATOM 721 N N . ASP A 1 92 ? 10.552 37.656 31.696 1.00 42.93 92 ASP A N 1
ATOM 722 C CA . ASP A 1 92 ? 10.176 37.398 33.082 1.00 43.19 92 ASP A CA 1
ATOM 723 C C . ASP A 1 92 ? 9.041 36.394 33.144 1.00 43.10 92 ASP A C 1
ATOM 724 O O . ASP A 1 92 ? 9.061 35.474 33.959 1.00 44.91 92 ASP A O 1
ATOM 729 N N . LYS A 1 93 ? 8.058 36.561 32.268 1.00 43.03 93 LYS A N 1
ATOM 730 C CA . LYS A 1 93 ? 6.907 35.668 32.225 1.00 43.88 93 LYS A CA 1
ATOM 731 C C . LYS A 1 93 ? 7.306 34.219 31.934 1.00 45.04 93 LYS A C 1
ATOM 732 O O . LYS A 1 93 ? 6.789 33.292 32.559 1.00 45.01 93 LYS A O 1
ATOM 738 N N . ILE A 1 94 ? 8.224 34.030 30.989 1.00 44.79 94 ILE A N 1
ATOM 739 C CA . ILE A 1 94 ? 8.670 32.694 30.612 1.00 44.56 94 ILE A CA 1
ATOM 740 C C . ILE A 1 94 ? 9.696 32.108 31.580 1.00 44.80 94 ILE A C 1
ATOM 741 O O . ILE A 1 94 ? 9.660 30.915 31.877 1.00 44.67 94 ILE A O 1
ATOM 746 N N . TYR A 1 95 ? 10.606 32.939 32.075 1.00 44.98 95 TYR A N 1
ATOM 747 C CA . TYR A 1 95 ? 11.627 32.461 33.002 1.00 45.57 95 TYR A CA 1
ATOM 748 C C . TYR A 1 95 ? 12.195 33.610 33.846 1.00 45.53 95 TYR A C 1
ATOM 749 O O . TYR A 1 95 ? 13.190 34.236 33.474 1.00 44.15 95 TYR A O 1
ATOM 758 N N . PRO A 1 96 ? 11.567 33.891 35.005 1.00 47.17 96 PRO A N 1
ATOM 759 C CA . PRO A 1 96 ? 11.951 34.952 35.951 1.00 47.34 96 PRO A CA 1
ATOM 760 C C . PRO A 1 96 ? 13.438 34.991 36.290 1.00 48.12 96 PRO A C 1
ATOM 761 O O . PRO A 1 96 ? 14.104 35.998 36.062 1.00 49.16 96 PRO A O 1
ATOM 765 N N . ASN A 1 97 ? 13.933 33.891 36.851 1.00 48.26 97 ASN A N 1
ATOM 766 C CA . ASN A 1 97 ? 15.335 33.728 37.239 1.00 47.91 97 ASN A CA 1
ATOM 767 C C . ASN A 1 97 ? 16.284 34.821 36.740 1.00 47.05 97 ASN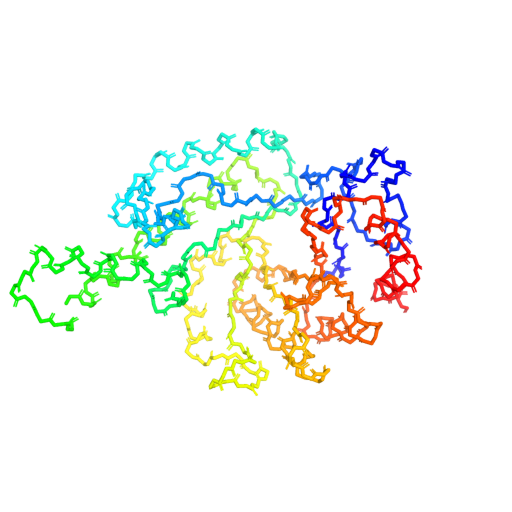 A C 1
ATOM 768 O O . ASN A 1 97 ? 16.746 34.770 35.598 1.00 47.87 97 ASN A O 1
ATOM 773 N N . ARG A 1 98 ? 16.585 35.796 37.598 1.00 45.28 98 ARG A N 1
ATOM 774 C CA . ARG A 1 98 ? 17.484 36.896 37.236 1.00 43.73 98 ARG A CA 1
ATOM 775 C C . ARG A 1 98 ? 18.955 36.508 37.366 1.00 41.52 98 ARG A C 1
ATOM 776 O O . ARG A 1 98 ? 19.835 37.171 36.814 1.00 39.96 98 ARG A O 1
ATOM 784 N N . ASN A 1 99 ? 19.213 35.439 38.109 1.00 38.30 99 ASN A N 1
ATOM 785 C CA . ASN A 1 99 ? 20.568 34.950 38.284 1.00 36.27 99 ASN A CA 1
ATOM 786 C C . ASN A 1 99 ? 20.841 33.840 37.267 1.00 34.25 99 ASN A C 1
ATOM 787 O O . ASN A 1 99 ? 21.856 33.158 37.350 1.00 33.03 99 ASN A O 1
ATOM 792 N N . PHE A 1 100 ? 19.921 33.668 36.316 1.00 32.58 100 PHE A N 1
ATOM 793 C CA . PHE A 1 100 ? 20.072 32.671 35.251 1.00 30.01 100 PHE A CA 1
ATOM 794 C C . PHE A 1 100 ? 21.512 32.771 34.760 1.00 28.89 100 PHE A C 1
ATOM 795 O O . PHE A 1 100 ? 22.001 33.860 34.445 1.00 29.21 100 PHE A O 1
ATOM 803 N N . SER A 1 101 ? 22.203 31.641 34.704 1.00 27.28 101 SER A N 1
ATOM 804 C CA . SER A 1 101 ? 23.598 31.654 34.286 1.00 27.76 101 SER A CA 1
ATOM 805 C C . SER A 1 101 ? 23.888 30.669 33.161 1.00 25.64 101 SER A C 1
ATOM 806 O O . SER A 1 101 ? 25.049 30.403 32.848 1.00 25.63 101 SER A O 1
ATOM 809 N N . GLY A 1 102 ? 22.826 30.135 32.564 1.00 25.83 102 GLY A N 1
ATOM 810 C CA . GLY A 1 102 ? 22.977 29.181 31.483 1.00 24.16 102 GLY A CA 1
ATOM 811 C C . GLY A 1 102 ? 23.056 29.837 30.116 1.00 24.29 102 GLY A C 1
ATOM 812 O O . GLY A 1 102 ? 23.405 31.008 29.996 1.00 21.01 102 GLY A O 1
ATOM 813 N N . ILE A 1 103 ? 22.729 29.071 29.078 1.00 23.68 103 ILE A N 1
ATOM 814 C CA . ILE A 1 103 ? 22.773 29.579 27.717 1.00 21.06 103 ILE A CA 1
ATOM 815 C C . ILE A 1 103 ? 21.433 30.185 27.341 1.00 19.46 103 ILE A C 1
ATOM 816 O O . ILE A 1 103 ? 20.399 29.517 27.392 1.00 19.31 103 ILE A O 1
ATOM 821 N N . GLY A 1 104 ? 21.468 31.468 26.992 1.00 17.28 104 GLY A N 1
ATOM 822 C CA . GLY A 1 104 ? 20.266 32.187 26.606 1.00 17.62 104 GLY A CA 1
ATOM 823 C C . GLY A 1 104 ? 20.227 32.364 25.097 1.00 16.62 104 GLY A C 1
ATOM 824 O O . GLY A 1 104 ? 21.104 32.992 24.498 1.00 17.98 104 GLY A O 1
ATOM 825 N N . VAL A 1 105 ? 19.190 31.821 24.485 1.00 15.04 105 VAL A N 1
ATOM 826 C CA . VAL A 1 105 ? 19.045 31.865 23.046 1.00 15.26 105 VAL A CA 1
ATOM 827 C C . VAL A 1 105 ? 17.845 32.701 22.597 1.00 16.23 105 VAL A C 1
ATOM 828 O O . VAL A 1 105 ? 16.696 32.330 22.851 1.00 17.80 105 VAL A O 1
ATOM 832 N N . ILE A 1 106 ? 18.120 33.812 21.920 1.00 15.13 106 ILE A N 1
ATOM 833 C CA . ILE A 1 106 ? 17.070 34.673 21.398 1.00 14.56 106 ILE A CA 1
ATOM 834 C C . ILE A 1 106 ? 16.795 34.174 19.985 1.00 15.52 106 ILE A C 1
ATOM 835 O O . ILE A 1 106 ? 17.644 34.298 19.101 1.00 13.24 106 ILE A O 1
ATOM 840 N N . ASP A 1 107 ? 15.610 33.612 19.778 1.00 14.69 107 ASP A N 1
ATOM 841 C CA . ASP A 1 107 ? 15.237 33.051 18.485 1.00 15.02 107 ASP A CA 1
ATOM 842 C C . ASP A 1 107 ? 14.315 33.968 17.690 1.00 15.42 107 ASP A C 1
ATOM 843 O O . ASP A 1 107 ? 13.093 33.933 17.866 1.00 15.74 107 ASP A O 1
ATOM 848 N N . PHE A 1 108 ? 14.902 34.791 16.823 1.00 13.61 108 PHE A N 1
ATOM 849 C CA . PHE A 1 108 ? 14.141 35.706 15.979 1.00 15.19 108 PHE A CA 1
ATOM 850 C C . PHE A 1 108 ? 14.573 35.436 14.546 1.00 16.23 108 PHE A C 1
ATOM 851 O O . PHE A 1 108 ? 15.739 35.630 14.205 1.00 15.87 108 PHE A O 1
ATOM 859 N N . GLU A 1 109 ? 13.629 35.014 13.708 1.00 16.49 109 GLU A N 1
ATOM 860 C CA . GLU A 1 109 ? 13.952 34.655 12.330 1.00 15.07 109 GLU A CA 1
ATOM 861 C C . GLU A 1 109 ? 13.115 35.343 11.248 1.00 13.65 109 GLU A C 1
ATOM 862 O O . GLU A 1 109 ? 13.234 34.990 10.075 1.00 12.48 109 GLU A O 1
ATOM 868 N N . ARG A 1 110 ? 12.278 36.312 11.620 1.00 11.57 110 ARG A N 1
ATOM 869 C CA . ARG A 1 110 ? 11.435 36.986 10.631 1.00 10.99 110 ARG A CA 1
ATOM 870 C C . ARG A 1 110 ? 12.215 37.753 9.559 1.00 10.88 110 ARG A C 1
ATOM 871 O O . ARG A 1 110 ? 11.761 37.864 8.423 1.00 12.27 110 ARG A O 1
ATOM 879 N N . TRP A 1 111 ? 13.367 38.301 9.924 1.00 10.42 111 TRP A N 1
ATOM 880 C CA . TRP A 1 111 ? 14.261 38.950 8.962 1.00 11.00 111 TRP A CA 1
ATOM 881 C C . TRP A 1 111 ? 15.697 38.897 9.503 1.00 10.28 111 TRP A C 1
ATOM 882 O O . TRP A 1 111 ? 15.908 38.565 10.669 1.00 10.15 111 TRP A O 1
ATOM 893 N N . ARG A 1 112 ? 16.668 39.170 8.635 1.00 11.85 112 ARG A N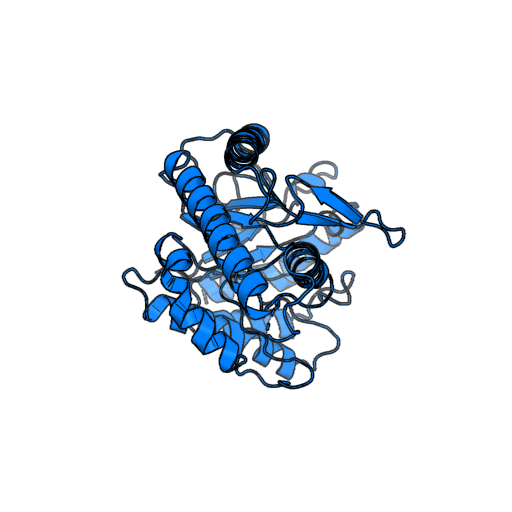 1
ATOM 894 C CA . ARG A 1 112 ? 18.083 39.198 8.998 1.00 12.59 112 ARG A CA 1
ATOM 895 C C . ARG A 1 112 ? 18.485 40.652 8.832 1.00 10.94 112 ARG A C 1
ATOM 896 O O . ARG A 1 112 ? 17.942 41.345 7.971 1.00 10.65 112 ARG A O 1
ATOM 904 N N . PRO A 1 113 ? 19.443 41.128 9.644 1.00 11.34 113 PRO A N 1
ATOM 905 C CA . PRO A 1 113 ? 19.896 42.524 9.591 1.00 11.37 113 PRO A CA 1
ATOM 906 C C . PRO A 1 113 ? 20.622 42.963 8.333 1.00 13.69 113 PRO A C 1
ATOM 907 O O . PRO A 1 113 ? 20.848 44.155 8.128 1.00 13.97 113 PRO A O 1
ATOM 911 N N . ILE A 1 114 ? 20.976 42.006 7.484 1.00 14.88 114 ILE A N 1
ATOM 912 C CA . ILE A 1 114 ? 21.620 42.323 6.209 1.00 14.46 114 ILE A CA 1
ATOM 913 C C . ILE A 1 114 ? 20.482 42.270 5.177 1.00 13.87 114 ILE A C 1
ATOM 914 O O . ILE A 1 114 ? 19.899 41.210 4.963 1.00 12.77 114 ILE A O 1
ATOM 919 N N . PHE A 1 115 ? 20.170 43.414 4.563 1.00 12.71 115 PHE A N 1
ATOM 920 C CA . PHE A 1 115 ? 19.072 43.540 3.594 1.00 14.28 115 PHE A CA 1
ATOM 921 C C . PHE A 1 115 ? 19.028 42.399 2.577 1.00 16.23 115 PHE A C 1
ATOM 922 O O . PHE A 1 115 ? 17.985 41.771 2.370 1.00 13.04 115 PHE A O 1
ATOM 930 N N . ARG A 1 116 ? 20.171 42.144 1.950 1.00 16.17 116 ARG A N 1
ATOM 931 C CA . ARG A 1 116 ? 20.308 41.104 0.941 1.00 18.55 116 ARG A CA 1
ATOM 932 C C . ARG A 1 116 ? 19.936 39.703 1.403 1.00 18.42 116 ARG A C 1
ATOM 933 O O . ARG A 1 116 ? 19.476 38.901 0.596 1.00 18.89 116 ARG A O 1
ATOM 941 N N . GLN A 1 117 ? 20.141 39.404 2.686 1.00 15.76 117 GLN A N 1
ATOM 942 C CA . GLN A 1 117 ? 19.902 38.061 3.218 1.00 16.44 117 GLN A CA 1
ATOM 943 C C . GLN A 1 117 ? 18.476 37.734 3.625 1.00 16.56 117 GLN A C 1
ATOM 944 O O . GLN A 1 117 ? 18.250 36.926 4.518 1.00 19.30 117 GLN A O 1
ATOM 950 N N . ASN A 1 118 ? 17.513 38.354 2.973 1.00 14.79 118 ASN A N 1
ATOM 951 C CA . ASN A 1 118 ? 16.125 38.098 3.299 1.00 13.09 118 ASN A CA 1
ATOM 952 C C . ASN A 1 118 ? 15.467 37.489 2.077 1.00 14.50 118 ASN A C 1
ATOM 953 O O . ASN A 1 118 ? 15.107 38.192 1.135 1.00 15.11 118 ASN A O 1
ATOM 958 N N . TRP A 1 119 ? 15.357 36.165 2.088 1.00 14.02 119 TRP A N 1
ATOM 959 C CA . TRP A 1 119 ? 14.756 35.428 0.981 1.00 16.92 119 TRP A CA 1
ATOM 960 C C . TRP A 1 119 ? 13.505 34.718 1.493 1.00 15.89 119 TRP A C 1
ATOM 961 O O . TRP A 1 119 ? 13.220 34.730 2.692 1.00 14.44 119 TRP A O 1
ATOM 972 N N . GLY A 1 120 ? 12.780 34.078 0.578 1.00 16.71 120 GLY A N 1
ATOM 973 C CA . GLY A 1 120 ? 11.594 33.331 0.964 1.00 16.29 120 GLY A CA 1
ATOM 974 C C . GLY A 1 120 ? 10.612 34.153 1.769 1.00 15.05 120 GLY A C 1
ATOM 975 O O . GLY A 1 120 ? 10.269 35.265 1.364 1.00 13.36 120 GLY A O 1
ATOM 976 N N . ASN A 1 121 ? 10.167 33.622 2.907 1.00 14.20 121 ASN A N 1
ATOM 977 C CA . ASN A 1 121 ? 9.192 34.339 3.715 1.00 16.42 121 ASN A CA 1
ATOM 978 C C . ASN A 1 121 ? 9.728 35.576 4.457 1.00 16.06 121 ASN A C 1
ATOM 979 O O . ASN A 1 121 ? 8.987 36.248 5.182 1.00 15.89 121 ASN A O 1
ATOM 984 N N . MET A 1 122 ? 11.004 35.896 4.248 1.00 12.59 122 MET A N 1
ATOM 985 C CA . MET A 1 122 ? 11.600 37.064 4.875 1.00 12.50 122 MET A CA 1
ATOM 986 C C . MET A 1 122 ? 11.639 38.211 3.881 1.00 11.52 122 MET A C 1
ATOM 987 O O . MET A 1 122 ? 11.701 39.365 4.274 1.00 10.69 122 MET A O 1
ATOM 992 N N . LYS A 1 123 ? 11.582 37.881 2.595 1.00 10.98 123 LYS A N 1
ATOM 993 C CA . LYS A 1 123 ? 11.671 38.883 1.538 1.00 13.28 123 LYS A CA 1
ATOM 994 C C . LYS A 1 123 ? 10.643 40.021 1.567 1.00 13.74 123 LYS A C 1
ATOM 995 O O . LYS A 1 123 ? 10.925 41.122 1.081 1.00 12.33 123 LYS A O 1
ATOM 1001 N N . ILE A 1 124 ? 9.462 39.770 2.128 1.00 13.26 124 ILE A N 1
ATOM 1002 C CA . ILE A 1 124 ? 8.432 40.809 2.191 1.00 14.14 124 ILE A CA 1
ATOM 1003 C C . ILE A 1 124 ? 8.981 42.066 2.881 1.00 14.71 124 ILE A C 1
ATOM 1004 O O . ILE A 1 124 ? 8.570 43.187 2.585 1.00 15.90 124 ILE A O 1
ATOM 1009 N N . HIS A 1 125 ? 9.940 41.885 3.780 1.00 13.41 125 HIS A N 1
ATOM 1010 C CA . HIS A 1 125 ? 10.504 43.034 4.479 1.00 13.18 125 HIS A CA 1
ATOM 1011 C C . HIS A 1 125 ? 11.307 43.934 3.547 1.00 13.94 125 HIS A C 1
ATOM 1012 O O . HIS A 1 125 ? 11.368 45.153 3.738 1.00 14.33 125 HIS A O 1
ATOM 1019 N N . LYS A 1 126 ? 11.913 43.337 2.530 1.00 15.18 126 LYS A N 1
ATOM 1020 C CA . LYS A 1 126 ? 12.664 44.112 1.555 1.00 16.94 126 LYS A CA 1
ATOM 1021 C C . LYS A 1 126 ? 11.683 44.941 0.731 1.00 17.25 126 LYS A C 1
ATOM 1022 O O . LYS A 1 126 ? 11.877 46.145 0.530 1.00 16.50 126 LYS A O 1
ATOM 1028 N N . ASN A 1 127 ? 10.625 44.284 0.256 1.00 19.13 127 ASN A N 1
ATOM 1029 C CA . ASN A 1 127 ? 9.610 44.944 -0.570 1.00 19.60 127 ASN A CA 1
ATOM 1030 C C . ASN A 1 127 ? 8.879 46.079 0.127 1.00 18.97 127 ASN A C 1
ATOM 1031 O O . ASN A 1 127 ? 8.584 47.111 -0.490 1.00 19.52 127 ASN A O 1
ATOM 1036 N N . PHE A 1 128 ? 8.575 45.888 1.406 1.00 17.82 128 PHE A N 1
ATOM 1037 C CA . PHE A 1 128 ? 7.893 46.915 2.186 1.00 17.43 128 PHE A CA 1
ATOM 1038 C C . PHE A 1 128 ? 8.837 48.109 2.377 1.00 17.55 128 PHE A C 1
ATOM 1039 O O . PHE A 1 128 ? 8.409 49.260 2.278 1.00 16.56 128 PHE A O 1
ATOM 1047 N N . SER A 1 129 ? 10.120 47.838 2.635 1.00 15.68 129 SER A N 1
ATOM 1048 C CA . SER A 1 129 ? 11.114 48.900 2.811 1.00 14.40 129 SER A CA 1
ATOM 1049 C C . SER A 1 129 ? 11.230 49.739 1.534 1.00 17.91 129 SER A C 1
ATOM 1050 O O . SER A 1 129 ? 11.333 50.975 1.586 1.00 17.60 129 SER A O 1
ATOM 1053 N N . ILE A 1 130 ? 11.225 49.052 0.394 1.00 18.36 130 ILE A N 1
ATOM 1054 C CA . ILE A 1 130 ? 11.320 49.693 -0.914 1.00 19.88 130 ILE A CA 1
ATOM 1055 C C . ILE A 1 130 ? 10.066 50.530 -1.193 1.00 21.10 130 ILE A C 1
ATOM 1056 O O . ILE A 1 130 ? 10.170 51.672 -1.641 1.00 21.36 130 ILE A O 1
ATOM 1061 N N . ASP A 1 131 ? 8.890 49.969 -0.921 1.00 23.48 131 ASP A N 1
ATOM 1062 C CA . ASP A 1 131 ? 7.635 50.692 -1.126 1.00 25.45 131 ASP A CA 1
ATOM 1063 C C . ASP A 1 131 ? 7.612 51.981 -0.300 1.00 26.23 131 ASP A C 1
ATOM 1064 O O . ASP A 1 131 ? 7.065 52.993 -0.733 1.00 25.73 131 ASP A O 1
ATOM 1069 N N . LEU A 1 132 ? 8.185 51.939 0.901 1.00 25.40 132 LEU A N 1
ATOM 1070 C CA . LEU A 1 132 ? 8.213 53.130 1.746 1.00 25.59 132 LEU A CA 1
ATOM 1071 C C . LEU A 1 132 ? 9.007 54.235 1.071 1.00 25.69 132 LEU A C 1
ATOM 1072 O O . LEU A 1 132 ? 8.542 55.363 0.967 1.00 26.40 132 LEU A O 1
ATOM 1077 N N . VAL A 1 133 ? 10.206 53.912 0.609 1.00 25.30 133 VAL A N 1
ATOM 1078 C CA . VAL A 1 133 ? 11.043 54.914 -0.027 1.00 26.98 133 VAL A CA 1
ATOM 1079 C C . VAL A 1 133 ? 10.444 55.407 -1.345 1.00 30.12 133 VAL A C 1
ATOM 1080 O O . VAL A 1 133 ? 10.487 56.602 -1.650 1.00 29.51 133 VAL A O 1
ATOM 1084 N N . ARG A 1 134 ? 9.881 54.490 -2.125 1.00 32.31 134 ARG A N 1
ATOM 1085 C CA . ARG A 1 134 ? 9.274 54.869 -3.396 1.00 35.49 134 ARG A CA 1
ATOM 1086 C C . ARG A 1 134 ? 8.147 55.879 -3.167 1.00 36.18 134 ARG A C 1
ATOM 1087 O O . ARG A 1 134 ? 8.107 56.917 -3.822 1.00 38.36 134 ARG A O 1
ATOM 1095 N N . ASN A 1 135 ? 7.246 55.588 -2.233 1.00 36.83 135 ASN A N 1
ATOM 1096 C CA . ASN A 1 135 ? 6.134 56.495 -1.941 1.00 38.94 135 ASN A CA 1
ATOM 1097 C C . ASN A 1 135 ? 6.635 57.856 -1.478 1.00 40.10 135 ASN A C 1
ATOM 1098 O O . ASN A 1 135 ? 5.940 58.861 -1.602 1.00 39.48 135 ASN A O 1
ATOM 1103 N N . GLU A 1 136 ? 7.847 57.874 -0.937 1.00 41.42 136 GLU A N 1
ATOM 1104 C CA . GLU A 1 136 ? 8.453 59.090 -0.421 1.00 43.01 136 GLU A CA 1
ATOM 1105 C C . GLU A 1 136 ? 9.192 59.865 -1.502 1.00 43.53 136 GLU A C 1
ATOM 1106 O O . GLU A 1 136 ? 9.310 61.087 -1.426 1.00 44.68 136 GLU A O 1
ATOM 1112 N N . HIS A 1 137 ? 9.688 59.150 -2.506 1.00 43.98 137 HIS A N 1
ATOM 1113 C CA . HIS A 1 137 ? 10.429 59.761 -3.602 1.00 43.76 137 HIS A CA 1
ATOM 1114 C C . HIS A 1 137 ? 9.961 59.194 -4.932 1.00 43.85 137 HIS A C 1
ATOM 1115 O O . HIS A 1 137 ? 10.672 58.426 -5.583 1.00 42.25 137 HIS A O 1
ATOM 1122 N N . PRO A 1 138 ? 8.747 59.571 -5.352 1.00 44.60 138 PRO A N 1
ATOM 1123 C CA . PRO A 1 138 ? 8.167 59.101 -6.611 1.00 45.29 138 PRO A CA 1
ATOM 1124 C C . PRO A 1 138 ? 9.062 59.362 -7.822 1.00 46.17 138 PRO A C 1
ATOM 1125 O O . PRO A 1 138 ? 9.019 58.616 -8.795 1.00 45.98 138 PRO A O 1
ATOM 1129 N N . THR A 1 139 ? 9.883 60.408 -7.744 1.00 46.45 139 THR A N 1
ATOM 1130 C CA . THR A 1 139 ? 10.767 60.784 -8.848 1.00 47.33 139 THR A CA 1
ATOM 1131 C C . THR A 1 139 ? 12.091 60.026 -8.952 1.00 46.77 139 THR A C 1
ATOM 1132 O O . THR A 1 139 ? 12.763 60.080 -9.986 1.00 46.02 139 THR A O 1
ATOM 1136 N N . TRP A 1 140 ? 12.464 59.323 -7.888 1.00 45.71 140 TRP A N 1
ATOM 1137 C CA . TRP A 1 140 ? 13.708 58.553 -7.859 1.00 43.94 140 TRP A CA 1
ATOM 1138 C C . TRP A 1 140 ? 13.659 57.325 -8.760 1.00 42.82 140 TRP A C 1
ATOM 1139 O O . TRP A 1 140 ? 12.585 56.800 -9.049 1.00 42.61 140 TRP A O 1
ATOM 1150 N N . ASN A 1 141 ? 14.824 56.860 -9.199 1.00 42.88 141 ASN A N 1
ATOM 1151 C CA . ASN A 1 141 ? 14.877 55.666 -10.035 1.00 43.32 141 ASN A CA 1
ATOM 1152 C C . ASN A 1 141 ? 14.985 54.435 -9.139 1.00 43.13 141 ASN A C 1
ATOM 1153 O O . ASN A 1 141 ? 15.054 54.559 -7.914 1.00 41.80 141 ASN A O 1
ATOM 1158 N N . LYS A 1 142 ? 15.001 53.253 -9.748 1.00 42.54 142 LYS A N 1
ATOM 1159 C CA . LYS A 1 142 ? 15.082 52.006 -8.997 1.00 42.45 142 LYS A CA 1
ATOM 1160 C C . LYS A 1 142 ? 16.314 51.892 -8.093 1.00 41.20 142 LYS A C 1
ATOM 1161 O O . LYS A 1 142 ? 16.192 51.572 -6.914 1.00 40.75 142 LYS A O 1
ATOM 1167 N N . LYS A 1 143 ? 17.494 52.145 -8.647 1.00 40.32 143 LYS A N 1
ATOM 1168 C CA . LYS A 1 143 ? 18.737 52.059 -7.886 1.00 38.61 143 LYS A CA 1
ATOM 1169 C C . LYS A 1 143 ? 18.735 52.956 -6.647 1.00 37.15 143 LYS A C 1
ATOM 1170 O O . LYS A 1 143 ? 19.112 52.519 -5.563 1.00 34.76 143 LYS A O 1
ATOM 1185 N N . ILE A 1 145 ? 16.174 54.165 -4.951 1.00 33.52 145 ILE A N 1
ATOM 1186 C CA . ILE A 1 145 ? 15.189 53.680 -3.994 1.00 31.89 145 ILE A CA 1
ATOM 1187 C C . ILE A 1 145 ? 15.686 52.461 -3.220 1.00 32.16 145 ILE A C 1
ATOM 1188 O O . ILE A 1 145 ? 15.547 52.397 -2.004 1.00 30.44 145 ILE A O 1
ATOM 1193 N N . GLU A 1 146 ? 16.273 51.507 -3.933 1.00 31.91 146 GLU A N 1
ATOM 1194 C CA . GLU A 1 146 ? 16.793 50.283 -3.331 1.00 33.05 146 GLU A CA 1
ATOM 1195 C C . GLU A 1 146 ? 17.947 50.589 -2.381 1.00 32.00 146 GLU A C 1
ATOM 1196 O O . GLU A 1 146 ? 18.020 50.038 -1.285 1.00 30.54 146 GLU A O 1
ATOM 1202 N N . LEU A 1 147 ? 18.843 51.474 -2.808 1.00 29.31 147 LEU A N 1
ATOM 1203 C CA . LEU A 1 147 ? 19.988 51.843 -1.998 1.00 29.03 147 LEU A CA 1
ATOM 1204 C C . LEU A 1 147 ? 19.547 52.501 -0.693 1.00 26.97 147 LEU A C 1
ATOM 1205 O O . LEU A 1 147 ? 20.053 52.170 0.381 1.00 24.68 147 LEU A O 1
ATOM 1210 N N . GLU A 1 148 ? 18.605 53.432 -0.794 1.00 24.46 148 GLU A N 1
ATOM 1211 C CA . GLU A 1 148 ? 18.108 54.128 0.383 1.00 23.72 148 GLU A CA 1
ATOM 1212 C C . GLU A 1 148 ? 17.303 53.196 1.293 1.00 22.47 148 GLU A C 1
ATOM 1213 O O . GLU A 1 148 ? 17.365 53.311 2.521 1.00 21.77 148 GLU A O 1
ATOM 1219 N N . ALA A 1 149 ? 16.556 52.269 0.701 1.00 18.97 149 ALA A N 1
ATOM 1220 C CA . ALA A 1 149 ? 15.758 51.333 1.492 1.00 18.87 149 ALA A CA 1
ATOM 1221 C C . ALA A 1 149 ? 16.672 50.392 2.276 1.00 17.36 149 ALA A C 1
ATOM 1222 O O . ALA A 1 149 ? 16.433 50.114 3.452 1.00 17.51 149 ALA A O 1
ATOM 1224 N N . SER A 1 150 ? 17.712 49.895 1.616 1.00 15.75 150 SER A N 1
ATOM 1225 C CA . SER A 1 150 ? 18.639 48.983 2.262 1.00 16.50 150 SER A CA 1
ATOM 1226 C C . SER A 1 150 ? 19.336 49.693 3.418 1.00 17.57 150 SER A C 1
ATOM 1227 O O . SER A 1 150 ? 19.478 49.135 4.501 1.00 16.65 150 SER A O 1
ATOM 1230 N N . LYS A 1 151 ? 19.757 50.931 3.179 1.00 17.82 151 LYS A N 1
ATOM 1231 C CA . LYS A 1 151 ? 20.438 51.728 4.195 1.00 19.68 151 LYS A CA 1
ATOM 1232 C C . LYS A 1 151 ? 19.608 51.893 5.470 1.00 17.92 151 LYS A C 1
ATOM 1233 O O . LYS A 1 151 ? 20.112 51.649 6.564 1.00 19.04 151 LYS A O 1
ATOM 1239 N N . ARG A 1 152 ? 18.347 52.305 5.329 1.00 15.14 152 ARG A N 1
ATOM 1240 C CA . ARG A 1 152 ? 17.455 52.495 6.479 1.00 16.77 152 ARG A CA 1
ATOM 1241 C C . ARG A 1 152 ? 17.150 51.192 7.203 1.00 15.10 152 ARG A C 1
ATOM 1242 O O . ARG A 1 152 ? 17.150 51.131 8.431 1.00 12.90 152 ARG A O 1
ATOM 1250 N N . PHE A 1 153 ? 16.869 50.150 6.435 1.00 14.87 153 PHE A N 1
ATOM 1251 C CA . PHE A 1 153 ? 16.564 48.856 7.024 1.00 13.63 153 PHE A CA 1
ATOM 1252 C C . PHE A 1 153 ? 17.725 48.352 7.883 1.00 14.61 153 PHE A C 1
ATOM 1253 O O . PHE A 1 153 ? 17.535 47.941 9.039 1.00 13.54 153 PHE A O 1
ATOM 1261 N N . GLU A 1 154 ? 18.932 48.396 7.324 1.00 12.51 154 GLU A N 1
ATOM 1262 C CA . GLU A 1 154 ? 20.103 47.902 8.044 1.00 12.81 154 GLU A CA 1
ATOM 1263 C C . GLU A 1 154 ? 20.459 48.717 9.270 1.00 11.89 154 GLU A C 1
ATOM 1264 O O . GLU A 1 154 ? 20.879 48.158 10.292 1.00 11.58 154 GLU A O 1
ATOM 1270 N N . LYS A 1 155 ? 20.295 50.032 9.182 1.00 12.40 155 LYS A N 1
ATOM 1271 C CA . LYS A 1 155 ? 20.607 50.891 10.319 1.00 12.65 155 LYS A CA 1
ATOM 1272 C C . LYS A 1 155 ? 19.759 50.525 11.522 1.00 13.22 155 LYS A C 1
ATOM 1273 O O . LYS A 1 155 ? 20.278 50.304 12.617 1.00 12.38 155 LYS A O 1
ATOM 1279 N N . TYR A 1 156 ? 18.447 50.451 11.321 1.00 12.55 156 TYR A N 1
ATOM 1280 C CA . TYR A 1 156 ? 17.571 50.140 12.427 1.00 12.53 156 TYR A CA 1
ATOM 1281 C C . TYR A 1 156 ? 17.469 48.664 12.778 1.00 10.68 156 TYR A C 1
ATOM 1282 O O . TYR A 1 156 ? 17.184 48.335 13.919 1.00 12.64 156 TYR A O 1
ATOM 1291 N N . ALA A 1 157 ? 17.688 47.772 11.814 1.00 10.66 157 ALA A N 1
ATOM 1292 C CA . ALA A 1 157 ? 17.662 46.340 12.116 1.00 10.96 157 ALA A CA 1
ATOM 1293 C C . ALA A 1 157 ? 18.797 46.080 13.118 1.00 10.90 157 ALA A C 1
ATOM 1294 O O . ALA A 1 157 ? 18.638 45.338 14.092 1.00 10.82 157 ALA A O 1
ATOM 1296 N N . ARG A 1 158 ? 19.945 46.699 12.863 1.00 10.89 158 ARG A N 1
ATOM 1297 C CA . ARG A 1 158 ? 21.102 46.568 13.745 1.00 12.98 158 ARG A CA 1
ATOM 1298 C C . ARG A 1 158 ? 20.811 47.165 15.128 1.00 11.74 158 ARG A C 1
ATOM 1299 O O . ARG A 1 158 ? 21.112 46.541 16.156 1.00 12.36 158 ARG A O 1
ATOM 1307 N N . PHE A 1 159 ? 20.221 48.362 15.148 1.00 12.88 159 PHE A N 1
ATOM 1308 C CA . PHE A 1 159 ? 19.882 49.034 16.400 1.00 11.73 159 PHE A CA 1
ATOM 1309 C C . PHE A 1 159 ? 18.954 48.162 17.242 1.00 12.13 159 PHE A C 1
ATOM 1310 O O . PHE A 1 159 ? 19.183 47.986 18.442 1.00 12.00 159 PHE A O 1
ATOM 1318 N N . PHE A 1 160 ? 17.912 47.602 16.628 1.00 12.15 160 PHE A N 1
ATOM 1319 C CA . PHE A 1 160 ? 17.004 46.731 17.380 1.00 12.23 160 PHE A CA 1
ATOM 1320 C C . PHE A 1 160 ? 17.683 45.467 17.896 1.00 12.25 160 PHE A C 1
ATOM 1321 O O . PHE A 1 160 ? 17.495 45.078 19.046 1.00 11.96 160 PHE A O 1
ATOM 1329 N N . MET A 1 161 ? 18.461 44.811 17.048 1.00 10.62 161 MET A N 1
ATOM 1330 C CA . MET A 1 161 ? 19.111 43.594 17.476 1.00 12.91 161 MET A CA 1
ATOM 1331 C C . MET A 1 161 ? 20.181 43.844 18.545 1.00 13.61 161 MET A C 1
ATOM 1332 O O . MET A 1 161 ? 20.304 43.073 19.494 1.00 13.47 161 MET A O 1
ATOM 1337 N N . GLU A 1 162 ? 20.936 44.926 18.391 1.00 14.10 162 GLU A N 1
ATOM 1338 C CA . GLU A 1 162 ? 21.992 45.251 19.339 1.00 17.76 162 GLU A CA 1
ATOM 1339 C C . GLU A 1 162 ? 21.421 45.640 20.708 1.00 16.88 162 GLU A C 1
ATOM 1340 O O . GLU A 1 162 ? 21.873 45.142 21.738 1.00 18.26 162 GLU A O 1
ATOM 1346 N N . GLU A 1 163 ? 20.414 46.505 20.730 1.00 17.28 163 GLU A N 1
ATOM 1347 C CA . GLU A 1 163 ? 19.824 46.918 22.002 1.00 15.74 163 GLU A CA 1
ATOM 1348 C C . GLU A 1 163 ? 19.124 45.776 22.723 1.00 16.31 163 GLU A C 1
ATOM 1349 O O . GLU A 1 163 ? 19.127 45.723 23.951 1.00 14.78 163 GLU A O 1
ATOM 1355 N N . THR A 1 164 ? 18.521 44.861 21.969 1.00 15.02 164 THR A N 1
ATOM 1356 C CA . THR A 1 164 ? 17.826 43.733 22.581 1.00 15.72 164 THR A CA 1
ATOM 1357 C C . THR A 1 164 ? 18.824 42.839 23.318 1.00 17.36 164 THR A C 1
ATOM 1358 O O . THR A 1 164 ? 18.554 42.339 24.420 1.00 17.35 164 THR A O 1
ATOM 1362 N N . LEU A 1 165 ? 19.979 42.642 22.695 1.00 17.93 165 LEU A N 1
ATOM 1363 C CA . LEU A 1 165 ? 21.036 41.815 23.264 1.00 20.26 165 LEU A CA 1
ATOM 1364 C C . LEU A 1 165 ? 21.605 42.499 24.513 1.00 20.02 165 LEU A C 1
ATOM 1365 O O . LEU A 1 165 ? 21.807 41.853 25.540 1.00 20.97 165 LEU A O 1
ATOM 1370 N N . LYS A 1 166 ? 21.843 43.804 24.438 1.00 20.67 166 LYS A N 1
ATOM 1371 C CA . LYS A 1 166 ? 22.361 44.545 25.595 1.00 21.58 166 LYS A CA 1
ATOM 1372 C C . LYS A 1 166 ? 21.391 44.484 26.776 1.00 22.35 166 LYS A C 1
ATOM 1373 O O . LYS A 1 166 ? 21.814 44.407 27.931 1.00 23.13 166 LYS A O 1
ATOM 1379 N N . LEU A 1 167 ? 20.089 44.503 26.496 1.00 22.33 167 LEU A N 1
ATOM 1380 C CA . LEU A 1 167 ? 19.075 44.426 27.556 1.00 22.15 167 LEU A CA 1
ATOM 1381 C C . LEU A 1 167 ? 19.028 43.029 28.190 1.00 21.87 167 LEU A C 1
ATOM 1382 O O . LEU A 1 167 ? 18.846 42.881 29.399 1.00 21.81 167 LEU A O 1
ATOM 1387 N N . ALA A 1 168 ? 19.173 41.999 27.367 1.00 21.02 168 ALA A N 1
ATOM 1388 C CA . ALA A 1 168 ? 19.172 40.625 27.862 1.00 21.53 168 ALA A CA 1
ATOM 1389 C C . ALA A 1 168 ? 20.375 40.427 28.778 1.00 23.21 168 ALA A C 1
ATOM 1390 O O . ALA A 1 168 ? 20.265 39.810 29.837 1.00 25.75 168 ALA A O 1
ATOM 1392 N N . LYS A 1 169 ? 21.524 40.954 28.365 1.00 24.70 169 LYS A N 1
ATOM 1393 C CA . LYS A 1 169 ? 22.747 40.842 29.146 1.00 26.19 169 LYS A CA 1
ATOM 1394 C C . LYS A 1 169 ? 22.704 41.710 30.406 1.00 28.30 169 LYS A C 1
ATOM 1395 O O . LYS A 1 169 ? 23.294 41.358 31.426 1.00 27.91 169 LYS A O 1
ATOM 1401 N N . LYS A 1 170 ? 22.013 42.843 30.336 1.00 28.43 170 LYS A N 1
ATOM 1402 C CA . LYS A 1 170 ? 21.916 43.712 31.496 1.00 30.44 170 LYS A CA 1
ATOM 1403 C C . LYS A 1 170 ? 21.039 43.088 32.573 1.00 30.12 170 LYS A C 1
ATOM 1404 O O . LYS A 1 170 ? 21.369 43.165 33.749 1.00 30.91 170 LYS A O 1
ATOM 1410 N N . THR A 1 171 ? 19.935 42.455 32.178 1.00 30.32 171 THR A N 1
ATOM 1411 C CA . THR A 1 171 ? 19.031 41.856 33.151 1.00 30.82 171 THR A CA 1
ATOM 1412 C C . THR A 1 171 ? 19.351 40.424 33.583 1.00 31.84 171 THR A C 1
ATOM 1413 O O . THR A 1 171 ? 18.824 39.952 34.588 1.00 33.14 171 THR A O 1
ATOM 1417 N N . ARG A 1 172 ? 20.198 39.737 32.819 1.00 30.42 172 ARG A N 1
ATOM 1418 C CA . ARG A 1 172 ? 20.636 38.376 33.134 1.00 28.88 172 ARG A CA 1
ATOM 1419 C C . ARG A 1 172 ? 22.139 38.406 32.898 1.00 28.61 172 ARG A C 1
ATOM 1420 O O . ARG A 1 172 ? 22.653 37.784 31.961 1.00 26.48 172 ARG A O 1
ATOM 1428 N N . LYS A 1 173 ? 22.828 39.152 33.753 1.00 28.31 173 LYS A N 1
ATOM 1429 C CA . LYS A 1 173 ? 24.270 39.357 33.671 1.00 28.69 173 LYS A CA 1
ATOM 1430 C C . LYS A 1 173 ? 25.140 38.110 33.729 1.00 28.12 173 LYS A C 1
ATOM 1431 O O . LYS A 1 173 ? 26.276 38.131 33.260 1.00 27.89 173 LYS A O 1
ATOM 1437 N N . GLN A 1 174 ? 24.627 37.030 34.305 1.00 28.81 174 GLN A N 1
ATOM 1438 C CA . GLN A 1 174 ? 25.416 35.802 34.425 1.00 30.30 174 GLN A CA 1
ATOM 1439 C C . GLN A 1 174 ? 25.250 34.807 33.270 1.00 30.64 174 GLN A C 1
ATOM 1440 O O . GLN A 1 174 ? 25.978 33.815 33.194 1.00 30.34 174 GLN A O 1
ATOM 1446 N N . ALA A 1 175 ? 24.312 35.074 32.364 1.00 28.45 175 ALA A N 1
ATOM 1447 C CA . ALA A 1 175 ? 24.074 34.164 31.244 1.00 27.04 175 ALA A CA 1
ATOM 1448 C C . ALA A 1 175 ? 24.924 34.439 29.997 1.00 25.58 175 ALA A C 1
ATOM 1449 O O . ALA A 1 175 ? 25.519 35.507 29.863 1.00 24.70 175 ALA A O 1
ATOM 1451 N N . ASP A 1 176 ? 24.992 33.448 29.105 1.00 23.36 176 ASP A N 1
ATOM 1452 C CA . ASP A 1 176 ? 25.723 33.562 27.840 1.00 22.30 176 ASP A CA 1
ATOM 1453 C C . ASP A 1 176 ? 24.640 33.712 26.780 1.00 21.11 176 ASP A C 1
ATOM 1454 O O . ASP A 1 176 ? 23.923 32.753 26.479 1.00 21.24 176 ASP A O 1
ATOM 1459 N N . TRP A 1 177 ? 24.531 34.907 26.208 1.00 18.79 177 TRP A N 1
ATOM 1460 C CA . TRP A 1 177 ? 23.492 35.189 25.218 1.00 17.53 177 TRP A CA 1
ATOM 1461 C C . TRP A 1 177 ? 23.909 35.122 23.754 1.00 17.51 177 TRP A C 1
ATOM 1462 O O . TRP A 1 177 ? 25.045 35.411 23.406 1.00 17.97 177 TRP A O 1
ATOM 1473 N N . GLY A 1 178 ? 22.962 34.765 22.893 1.00 17.38 178 GLY A N 1
ATOM 1474 C CA . GLY A 1 178 ? 23.243 34.714 21.473 1.00 15.44 178 GLY A CA 1
ATOM 1475 C C . GLY A 1 178 ? 21.952 34.544 20.690 1.00 15.09 178 GLY A C 1
ATOM 1476 O O . GLY A 1 178 ? 20.959 34.078 21.255 1.00 13.48 178 GLY A O 1
ATOM 1477 N N . TYR A 1 179 ? 21.955 34.946 19.417 1.00 12.72 179 TYR A N 1
ATOM 1478 C CA . TYR A 1 179 ? 20.787 34.777 18.554 1.00 12.05 179 TYR A CA 1
ATOM 1479 C C . TYR A 1 179 ? 20.892 33.416 17.842 1.00 12.55 179 TYR A C 1
ATOM 1480 O O . TYR A 1 179 ? 21.940 33.049 17.303 1.00 11.34 179 TYR A O 1
ATOM 1489 N N . TYR A 1 180 ? 19.805 32.664 17.861 1.00 11.80 180 TYR A N 1
ATOM 1490 C CA . TYR A 1 180 ? 19.760 31.374 17.201 1.00 11.29 180 TYR A CA 1
ATOM 1491 C C . TYR A 1 180 ? 20.142 31.508 15.720 1.00 12.05 180 TYR A C 1
ATOM 1492 O O . TYR A 1 180 ? 19.720 32.450 15.049 1.00 10.95 180 TYR A O 1
ATOM 1501 N N . GLY A 1 181 ? 20.945 30.574 15.214 1.00 12.76 181 GLY A N 1
ATOM 1502 C CA . GLY A 1 181 ? 21.266 30.591 13.796 1.00 12.35 181 GLY A CA 1
ATOM 1503 C C . GLY A 1 181 ? 22.463 31.353 13.264 1.00 13.48 181 GLY A C 1
ATOM 1504 O O . GLY A 1 181 ? 22.937 31.040 12.169 1.00 13.69 181 GLY A O 1
ATOM 1505 N N . TYR A 1 182 ? 22.956 32.336 14.011 1.00 11.63 182 TYR A N 1
ATOM 1506 C CA . TYR A 1 182 ? 24.092 33.139 13.560 1.00 12.83 182 TYR A CA 1
ATOM 1507 C C . TYR A 1 182 ? 25.422 32.558 14.048 1.00 11.69 182 TYR A C 1
ATOM 1508 O O . TYR A 1 182 ? 25.517 32.078 15.160 1.00 13.70 182 TYR A O 1
ATOM 1517 N N . PRO A 1 183 ? 26.465 32.607 13.217 1.00 13.50 183 PRO A N 1
ATOM 1518 C CA . PRO A 1 183 ? 26.483 33.164 11.864 1.00 14.01 183 PRO A CA 1
ATOM 1519 C C . PRO A 1 183 ? 25.979 32.186 10.801 1.00 16.77 183 PRO A C 1
ATOM 1520 O O . PRO A 1 183 ? 26.220 30.972 10.899 1.00 17.77 183 PRO A O 1
ATOM 1524 N N . TYR A 1 184 ? 25.283 32.721 9.791 1.00 15.39 184 TYR A N 1
ATOM 1525 C CA . TYR A 1 184 ? 24.767 31.923 8.685 1.00 16.33 184 TYR A CA 1
ATOM 1526 C C . TYR A 1 184 ? 25.861 31.643 7.665 1.00 18.05 184 TYR A C 1
ATOM 1527 O O . TYR A 1 184 ? 26.882 32.332 7.616 1.00 18.92 184 TYR A O 1
ATOM 1536 N N . CYS A 1 185 ? 25.602 30.656 6.820 1.00 18.35 185 CYS A N 1
ATOM 1537 C CA . CYS A 1 185 ? 26.574 30.147 5.860 1.00 20.71 185 CYS A CA 1
ATOM 1538 C C . CYS A 1 185 ? 25.982 29.974 4.457 1.00 21.77 185 CYS A C 1
ATOM 1539 O O . CYS A 1 185 ? 26.595 30.356 3.470 1.00 21.99 185 CYS A O 1
ATOM 1542 N N . PHE A 1 186 ? 24.780 29.408 4.391 1.00 21.49 186 PHE A N 1
ATOM 1543 C CA . PHE A 1 186 ? 24.065 29.186 3.137 1.00 22.39 186 PHE A CA 1
ATOM 1544 C C . PHE A 1 186 ? 24.772 28.223 2.188 1.00 22.48 186 PHE A C 1
ATOM 1545 O O . PHE A 1 186 ? 24.839 28.466 0.986 1.00 21.61 186 PHE A O 1
ATOM 1553 N N . ASN A 1 187 ? 25.294 27.129 2.739 1.00 22.86 187 ASN A N 1
ATOM 1554 C CA . ASN A 1 187 ? 25.971 26.122 1.936 1.00 24.25 187 ASN A CA 1
ATOM 1555 C C . ASN A 1 187 ? 24.945 25.050 1.543 1.00 25.45 187 ASN A C 1
ATOM 1556 O O . ASN A 1 187 ? 23.795 25.103 1.974 1.00 24.73 187 ASN A O 1
ATOM 1561 N N . MET A 1 188 ? 25.351 24.090 0.720 1.00 27.72 188 MET A N 1
ATOM 1562 C CA . MET A 1 188 ? 24.435 23.045 0.264 1.00 32.18 188 MET A CA 1
ATOM 1563 C C . MET A 1 188 ? 23.109 23.620 -0.233 1.00 34.69 188 MET A C 1
ATOM 1564 O O . MET A 1 188 ? 22.040 23.183 0.186 1.00 35.50 188 MET A O 1
ATOM 1569 N N . SER A 1 189 ? 23.190 24.605 -1.119 1.00 38.61 189 SER A N 1
ATOM 1570 C CA . SER A 1 189 ? 22.005 25.240 -1.690 1.00 42.96 189 SER A CA 1
ATOM 1571 C C . SER A 1 189 ? 21.993 25.021 -3.218 1.00 44.96 189 SER A C 1
ATOM 1572 O O . SER A 1 189 ? 22.943 24.459 -3.776 1.00 46.25 189 SER A O 1
ATOM 1575 N N . PRO A 1 190 ? 20.923 25.466 -3.914 1.00 46.54 190 PRO A N 1
ATOM 1576 C CA . PRO A 1 190 ? 20.829 25.295 -5.372 1.00 46.55 190 PRO A CA 1
ATOM 1577 C C . PRO A 1 190 ? 22.029 25.768 -6.192 1.00 46.03 190 PRO A C 1
ATOM 1578 O O . PRO A 1 190 ? 22.559 25.012 -7.005 1.00 45.60 190 PRO A O 1
ATOM 1582 N N . ASN A 1 191 ? 22.455 27.013 -5.995 1.00 46.51 191 ASN A N 1
ATOM 1583 C CA . ASN A 1 191 ? 23.601 27.529 -6.745 1.00 46.12 191 ASN A CA 1
ATOM 1584 C C . ASN A 1 191 ? 24.883 27.534 -5.919 1.00 43.95 191 ASN A C 1
ATOM 1585 O O . ASN A 1 191 ? 25.831 28.275 -6.206 1.00 44.12 191 ASN A O 1
ATOM 1590 N N . ASN A 1 192 ? 24.904 26.696 -4.891 1.00 40.59 192 ASN A N 1
ATOM 1591 C CA . ASN A 1 192 ? 26.065 26.572 -4.020 1.00 38.07 192 ASN A CA 1
ATOM 1592 C C . ASN A 1 192 ? 25.931 25.221 -3.326 1.00 36.99 192 ASN A C 1
ATOM 1593 O O . ASN A 1 192 ? 25.960 25.127 -2.102 1.00 36.25 192 ASN A O 1
ATOM 1598 N N . LEU A 1 193 ? 25.765 24.178 -4.135 1.00 35.96 193 LEU A N 1
ATOM 1599 C CA . LEU A 1 193 ? 25.596 22.820 -3.629 1.00 33.83 193 LEU A CA 1
ATOM 1600 C C . LEU A 1 193 ? 26.929 22.193 -3.249 1.00 31.76 193 LEU A C 1
ATOM 1601 O O . LEU A 1 193 ? 27.337 21.165 -3.800 1.00 31.89 193 LEU A O 1
ATOM 1606 N N . VAL A 1 194 ? 27.601 22.824 -2.295 1.00 28.85 194 VAL A N 1
ATOM 1607 C CA . VAL A 1 194 ? 28.891 22.369 -1.805 1.00 25.44 194 VAL A CA 1
ATOM 1608 C C . VAL A 1 194 ? 28.969 22.727 -0.320 1.00 24.66 194 VAL A C 1
ATOM 1609 O O . VAL A 1 194 ? 28.165 23.518 0.177 1.00 23.83 194 VAL A O 1
ATOM 1613 N N . PRO A 1 195 ? 29.931 22.142 0.412 1.00 23.66 195 PRO A N 1
ATOM 1614 C CA . PRO A 1 195 ? 30.076 22.437 1.845 1.00 22.55 195 PRO A CA 1
ATOM 1615 C C . PRO A 1 195 ? 30.432 23.898 2.109 1.00 20.89 195 PRO A C 1
ATOM 1616 O O . PRO A 1 195 ? 29.975 24.484 3.086 1.00 22.48 195 PRO A O 1
ATOM 1620 N N . GLU A 1 196 ? 31.244 24.483 1.234 1.00 21.18 196 GLU A N 1
ATOM 1621 C CA . GLU A 1 196 ? 31.692 25.866 1.411 1.00 19.62 196 GLU A CA 1
ATOM 1622 C C . GLU A 1 196 ? 30.560 26.877 1.526 1.00 19.59 196 GLU A C 1
ATOM 1623 O O . GLU A 1 196 ? 29.626 26.868 0.732 1.00 19.04 196 GLU A O 1
ATOM 1629 N N . CYS A 1 197 ? 30.655 27.760 2.513 1.00 19.49 197 CYS A N 1
ATOM 1630 C CA . CYS A 1 197 ? 29.643 28.789 2.689 1.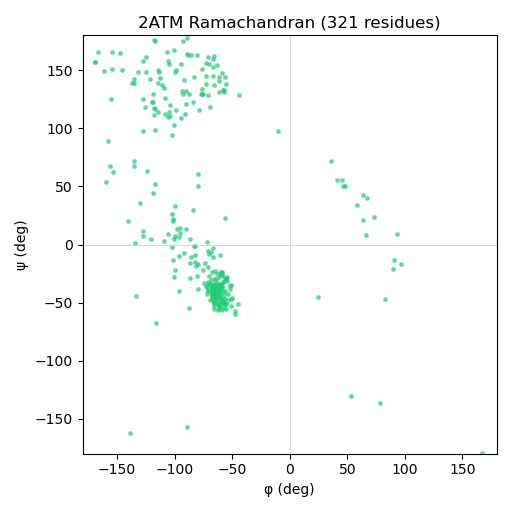00 21.64 197 CYS A CA 1
ATOM 1631 C C . CYS A 1 197 ? 29.707 29.736 1.504 1.00 20.24 197 CYS A C 1
ATOM 1632 O O . CYS A 1 197 ? 30.711 29.798 0.802 1.00 18.00 197 CYS A O 1
ATOM 1635 N N . ASP A 1 198 ? 28.620 30.459 1.279 1.00 17.40 198 ASP A N 1
ATOM 1636 C CA . ASP A 1 198 ? 28.585 31.435 0.205 1.00 18.83 198 ASP A CA 1
ATOM 1637 C C . ASP A 1 198 ? 29.678 32.469 0.515 1.00 18.34 198 ASP A C 1
ATOM 1638 O O . ASP A 1 198 ? 29.769 32.960 1.636 1.00 17.00 198 ASP A O 1
ATOM 1643 N N . VAL A 1 199 ? 30.516 32.791 -0.467 1.00 18.41 199 VAL A N 1
ATOM 1644 C CA . VAL A 1 199 ? 31.597 33.761 -0.244 1.00 18.43 199 VAL A CA 1
ATOM 1645 C C . VAL A 1 199 ? 31.104 35.157 0.167 1.00 18.05 199 VAL A C 1
ATOM 1646 O O . VAL A 1 199 ? 31.714 35.822 1.011 1.00 17.60 199 VAL A O 1
ATOM 1650 N N . THR A 1 200 ? 30.004 35.611 -0.425 1.00 17.19 200 THR A N 1
ATOM 1651 C CA . THR A 1 200 ? 29.460 36.919 -0.064 1.00 17.71 200 THR A CA 1
ATOM 1652 C C . THR A 1 200 ? 29.041 36.871 1.402 1.00 15.59 200 THR A C 1
ATOM 1653 O O . THR A 1 200 ? 29.232 37.836 2.144 1.00 17.54 200 THR A O 1
ATOM 1657 N N . ALA A 1 201 ? 28.486 35.740 1.824 1.00 14.72 201 ALA A N 1
ATOM 1658 C CA . ALA A 1 201 ? 28.053 35.581 3.210 1.00 14.85 201 ALA A CA 1
ATOM 1659 C C . ALA A 1 201 ? 29.257 35.616 4.149 1.00 13.81 201 ALA A C 1
ATOM 1660 O O . ALA A 1 201 ? 29.180 36.162 5.250 1.00 14.92 201 ALA A O 1
ATOM 1662 N N . MET A 1 202 ? 30.365 35.014 3.730 1.00 14.33 202 MET A N 1
ATOM 1663 C CA . MET A 1 202 ? 31.571 35.027 4.562 1.00 13.80 202 MET A CA 1
ATOM 1664 C C . MET A 1 202 ? 32.003 36.473 4.798 1.00 12.23 202 MET A C 1
ATOM 1665 O O . MET A 1 202 ? 32.310 36.864 5.925 1.00 13.08 202 MET A O 1
ATOM 1670 N N . HIS A 1 203 ? 32.011 37.273 3.735 1.00 13.21 203 HIS A N 1
ATOM 1671 C CA . HIS A 1 203 ? 32.405 38.676 3.847 1.00 15.71 203 HIS A CA 1
ATOM 1672 C C . HIS A 1 203 ? 31.453 39.483 4.720 1.00 15.82 203 HIS A C 1
ATOM 1673 O O . HIS A 1 203 ? 31.891 40.329 5.500 1.00 14.93 203 HIS A O 1
ATOM 1680 N N . GLU A 1 204 ? 30.153 39.216 4.598 1.00 15.80 204 GLU A N 1
ATOM 1681 C CA . GLU A 1 204 ? 29.161 39.924 5.399 1.00 16.28 204 GLU A CA 1
ATOM 1682 C C . GLU A 1 204 ? 29.306 39.494 6.861 1.00 15.49 204 GLU A C 1
ATOM 1683 O O . GLU A 1 204 ? 29.100 40.292 7.778 1.00 14.45 204 GLU A O 1
ATOM 1689 N N . ASN A 1 205 ? 29.674 38.235 7.092 1.00 14.18 205 ASN A N 1
ATOM 1690 C CA . ASN A 1 205 ? 29.871 37.800 8.473 1.00 13.81 205 ASN A CA 1
ATOM 1691 C C . ASN A 1 205 ? 31.069 38.529 9.075 1.00 13.66 205 ASN A C 1
ATOM 1692 O O . ASN A 1 205 ? 31.060 38.850 10.261 1.00 17.35 205 ASN A O 1
ATOM 1697 N N . ASP A 1 206 ? 32.097 38.787 8.263 1.00 12.97 206 ASP A N 1
ATOM 1698 C CA . ASP A 1 206 ? 33.277 39.513 8.742 1.00 14.79 206 ASP A CA 1
ATOM 1699 C C . ASP A 1 206 ? 32.872 40.892 9.262 1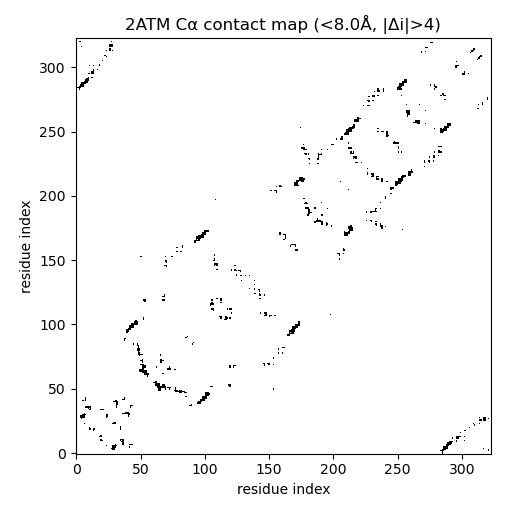.00 17.14 206 ASP A C 1
ATOM 1700 O O . ASP A 1 206 ? 33.429 41.387 10.239 1.00 19.84 206 ASP A O 1
ATOM 1705 N N . LYS A 1 207 ? 31.913 41.518 8.588 1.00 18.20 207 LYS A N 1
ATOM 1706 C CA . LYS A 1 207 ? 31.470 42.853 8.966 1.00 20.82 207 LYS A CA 1
ATOM 1707 C C . LYS A 1 207 ? 30.371 42.919 10.028 1.00 20.82 207 LYS A C 1
ATOM 1708 O O . LYS A 1 207 ? 29.895 44.003 10.352 1.00 20.75 207 LYS A O 1
ATOM 1714 N N . MET A 1 208 ? 29.984 41.773 10.582 1.00 20.94 208 MET A N 1
ATOM 1715 C CA . MET A 1 208 ? 28.950 41.757 11.616 1.00 21.19 208 MET A CA 1
ATOM 1716 C C . MET A 1 208 ? 29.459 41.606 13.050 1.00 19.98 208 MET A C 1
ATOM 1717 O O . MET A 1 208 ? 28.736 41.133 13.924 1.00 18.02 208 MET A O 1
ATOM 1722 N N . SER A 1 209 ? 30.697 42.027 13.292 1.00 17.94 209 SER A N 1
ATOM 1723 C CA . SER A 1 209 ? 31.282 41.954 14.630 1.00 18.70 209 SER A CA 1
ATOM 1724 C C . SER A 1 209 ? 30.451 42.748 15.638 1.00 16.99 209 SER A C 1
ATOM 1725 O O . SER A 1 209 ? 30.491 42.459 16.838 1.00 15.94 209 SER A O 1
ATOM 1728 N N . TRP A 1 210 ? 29.716 43.753 15.160 1.00 15.47 210 TRP A N 1
ATOM 1729 C CA . TRP A 1 210 ? 28.861 44.536 16.056 1.00 16.44 210 TRP A CA 1
ATOM 1730 C C . TRP A 1 210 ? 27.871 43.604 16.755 1.00 15.30 210 TRP A C 1
ATOM 1731 O O . TRP A 1 210 ? 27.471 43.844 17.896 1.00 14.62 210 TRP A O 1
ATOM 1742 N N . LEU A 1 211 ? 27.455 42.542 16.075 1.00 13.81 211 LEU A N 1
ATOM 1743 C CA . LEU A 1 211 ? 26.541 41.604 16.709 1.00 14.37 211 LEU A CA 1
ATOM 1744 C C . LEU A 1 211 ? 27.336 40.550 17.492 1.00 14.92 211 LEU A C 1
ATOM 1745 O O . LEU A 1 211 ? 27.140 40.353 18.699 1.00 15.04 211 LEU A O 1
ATOM 1750 N N . PHE A 1 212 ? 28.265 39.886 16.820 1.00 15.98 212 PHE A N 1
ATOM 1751 C CA . PHE A 1 212 ? 29.014 38.824 17.487 1.00 17.05 212 PHE A CA 1
ATOM 1752 C C . PHE A 1 212 ? 29.833 39.226 18.715 1.00 18.27 212 PHE A C 1
ATOM 1753 O O . PHE A 1 212 ? 29.954 38.435 19.653 1.00 15.53 212 PHE A O 1
ATOM 1761 N N . ASN A 1 213 ? 30.393 40.435 18.720 1.00 20.24 213 ASN A N 1
ATOM 1762 C CA . ASN A 1 213 ? 31.167 40.885 19.885 1.00 24.40 213 ASN A CA 1
ATOM 1763 C C . ASN A 1 213 ? 30.297 41.034 21.122 1.00 25.46 213 ASN A C 1
ATOM 1764 O O . ASN A 1 213 ? 30.795 40.989 22.249 1.00 28.74 213 ASN A O 1
ATOM 1769 N N . ASN A 1 214 ? 29.000 41.218 20.923 1.00 25.22 214 ASN A N 1
ATOM 1770 C CA . ASN A 1 214 ? 28.102 41.376 22.056 1.00 25.71 214 ASN A CA 1
ATOM 1771 C C . ASN A 1 214 ? 27.399 40.097 22.479 1.00 24.42 214 ASN A C 1
ATOM 1772 O O . ASN A 1 214 ? 26.524 40.119 23.343 1.00 26.43 214 ASN A O 1
ATOM 1777 N N . GLN A 1 215 ? 27.776 38.985 21.861 1.00 20.97 215 GLN A N 1
ATOM 1778 C CA . GLN A 1 215 ? 27.207 37.699 22.217 1.00 19.29 215 GLN A CA 1
ATOM 1779 C C . GLN A 1 215 ? 28.277 36.959 23.007 1.00 20.79 215 GLN A C 1
ATOM 1780 O O . GLN A 1 215 ? 29.455 37.270 22.883 1.00 20.66 215 GLN A O 1
ATOM 1786 N N . ASN A 1 216 ? 27.860 35.982 23.806 1.00 21.58 216 ASN A N 1
ATOM 1787 C CA . ASN A 1 216 ? 28.781 35.192 24.604 1.00 23.14 216 ASN A CA 1
ATOM 1788 C C . ASN A 1 216 ? 28.875 33.764 24.030 1.00 23.07 216 ASN A C 1
ATOM 1789 O O . ASN A 1 216 ? 29.562 32.901 24.582 1.00 24.13 216 ASN A O 1
ATOM 1794 N N . VAL A 1 217 ? 28.187 33.529 22.917 1.00 18.06 217 VAL A N 1
ATOM 1795 C CA . VAL A 1 217 ? 28.168 32.223 22.262 1.00 17.25 217 VAL A CA 1
ATOM 1796 C C . VAL A 1 217 ? 27.687 32.382 20.804 1.00 16.21 217 VAL A C 1
ATOM 1797 O O . VAL A 1 217 ? 26.935 33.305 20.503 1.00 14.87 217 VAL A O 1
ATOM 1801 N N . LEU A 1 218 ? 28.163 31.525 19.901 1.00 13.56 218 LEU A N 1
ATOM 1802 C CA . LEU A 1 218 ? 27.712 31.550 18.501 1.00 12.42 218 LEU A CA 1
ATOM 1803 C C . LEU A 1 218 ? 26.868 30.291 18.364 1.00 13.88 218 LEU A C 1
ATOM 1804 O O . LEU A 1 218 ? 27.278 29.202 18.806 1.00 12.22 218 LEU A O 1
ATOM 1809 N N . LEU A 1 219 ? 25.707 30.437 17.729 1.00 13.23 219 LEU A N 1
ATOM 1810 C CA . LEU A 1 219 ? 24.747 29.349 17.613 1.00 13.54 219 LEU A CA 1
ATOM 1811 C C . LEU A 1 219 ? 24.314 28.952 16.203 1.00 13.74 219 LEU A C 1
ATOM 1812 O O . LEU A 1 219 ? 23.135 29.072 15.856 1.00 14.51 219 LEU A O 1
ATOM 1817 N N . PRO A 1 220 ? 25.253 28.472 15.369 1.00 12.73 220 PRO A N 1
ATOM 1818 C CA . PRO A 1 220 ? 24.843 28.085 14.016 1.00 12.59 220 PRO A CA 1
ATOM 1819 C C . PRO A 1 220 ? 23.910 26.877 14.108 1.00 13.03 220 PRO A C 1
ATOM 1820 O O . PRO A 1 220 ? 23.982 26.083 15.058 1.00 14.11 220 PRO A O 1
ATOM 1824 N N . SER A 1 221 ? 23.036 26.744 13.126 1.00 12.94 221 SER A N 1
ATOM 1825 C CA . SER A 1 221 ? 22.088 25.630 13.100 1.00 12.84 221 SER A CA 1
ATOM 1826 C C . SER A 1 221 ? 22.499 24.659 12.001 1.00 12.24 221 SER A C 1
ATOM 1827 O O . SER A 1 221 ? 22.653 25.038 10.844 1.00 11.37 221 SER A O 1
ATOM 1830 N N . VAL A 1 222 ? 22.654 23.394 12.350 1.00 12.66 222 VAL A N 1
ATOM 1831 C CA . VAL A 1 222 ? 23.084 22.450 11.348 1.00 14.22 222 VAL A CA 1
ATOM 1832 C C . VAL A 1 222 ? 22.087 21.334 11.080 1.00 14.31 222 VAL A C 1
ATOM 1833 O O . VAL A 1 222 ? 22.473 20.182 10.960 1.00 15.57 222 VAL A O 1
ATOM 1837 N N . TYR A 1 223 ? 20.805 21.690 10.958 1.00 13.89 223 TYR A N 1
ATOM 1838 C CA . TYR A 1 223 ? 19.765 20.699 10.673 1.00 12.84 223 TYR A CA 1
ATOM 1839 C C . TYR A 1 223 ? 20.003 20.129 9.266 1.00 14.19 223 TYR A C 1
ATOM 1840 O O . TYR A 1 223 ? 20.320 20.863 8.320 1.00 11.36 223 TYR A O 1
ATOM 1849 N N . VAL A 1 224 ? 19.857 18.820 9.119 1.00 14.66 224 VAL A N 1
ATOM 1850 C CA . VAL A 1 224 ? 20.061 18.211 7.812 1.00 14.98 224 VAL A CA 1
ATOM 1851 C C . VAL A 1 224 ? 18.735 17.804 7.190 1.00 16.10 224 VAL A C 1
ATOM 1852 O O . VAL A 1 224 ? 17.718 17.753 7.873 1.00 15.34 224 VAL A O 1
ATOM 1856 N N . ARG A 1 225 ? 18.756 17.520 5.888 1.00 17.46 225 ARG A N 1
ATOM 1857 C CA . ARG A 1 225 ? 17.554 17.139 5.154 1.00 17.65 225 ARG A CA 1
ATOM 1858 C C . ARG A 1 225 ? 17.691 15.801 4.431 1.00 17.16 225 ARG A C 1
ATOM 1859 O O . ARG A 1 225 ? 18.776 15.419 3.977 1.00 13.57 225 ARG A O 1
ATOM 1867 N N . GLN A 1 226 ? 16.563 15.108 4.326 1.00 15.49 226 GLN A N 1
ATOM 1868 C CA . GLN A 1 226 ? 16.457 13.823 3.648 1.00 17.94 226 GLN A CA 1
ATOM 1869 C C . GLN A 1 226 ? 16.751 13.973 2.147 1.00 17.10 226 GLN A C 1
ATOM 1870 O O . GLN A 1 226 ? 17.242 13.046 1.512 1.00 18.12 226 GLN A O 1
ATOM 1876 N N . GLU A 1 227 ? 16.452 15.139 1.583 1.00 15.49 227 GLU A N 1
ATOM 1877 C CA . GLU A 1 227 ? 16.697 15.356 0.165 1.00 16.84 227 GLU A CA 1
ATOM 1878 C C . GLU A 1 227 ? 18.191 15.457 -0.187 1.00 15.73 227 GLU A C 1
ATOM 1879 O O . GLU A 1 227 ? 18.538 15.504 -1.366 1.00 14.34 227 GLU A O 1
ATOM 1885 N N . LEU A 1 228 ? 19.063 15.503 0.825 1.00 13.45 228 LEU A N 1
ATOM 1886 C CA . LEU A 1 228 ? 20.515 15.550 0.594 1.00 14.16 228 LEU A CA 1
ATOM 1887 C C . LEU A 1 228 ? 21.065 14.126 0.777 1.00 13.34 228 LEU A C 1
ATOM 1888 O O . LEU A 1 228 ? 20.526 13.354 1.564 1.00 13.16 228 LEU A O 1
ATOM 1893 N N . THR A 1 229 ? 22.123 13.765 0.047 1.00 12.81 229 THR A N 1
ATOM 1894 C CA . THR A 1 229 ? 22.697 12.430 0.207 1.00 11.93 229 THR A CA 1
ATOM 1895 C C . THR A 1 229 ? 23.385 12.427 1.573 1.00 13.65 229 THR A C 1
ATOM 1896 O O . THR A 1 229 ? 23.652 13.485 2.140 1.00 11.82 229 THR A O 1
ATOM 1900 N N . PRO A 1 230 ? 23.661 11.235 2.126 1.00 13.73 230 PRO A N 1
ATOM 1901 C CA . PRO A 1 230 ? 24.329 11.135 3.421 1.00 12.07 230 PRO A CA 1
ATOM 1902 C C . PRO A 1 230 ? 25.614 11.971 3.463 1.00 14.04 230 PRO A C 1
ATOM 1903 O O . PRO A 1 230 ? 25.924 12.581 4.486 1.00 13.01 230 PRO A O 1
ATOM 1907 N N . ASP A 1 231 ? 26.361 12.003 2.358 1.00 13.68 231 ASP A N 1
ATOM 1908 C CA . ASP A 1 231 ? 27.587 12.783 2.338 1.00 15.29 231 ASP A CA 1
ATOM 1909 C C . ASP A 1 231 ? 27.338 14.280 2.248 1.00 14.26 231 ASP A C 1
ATOM 1910 O O . ASP A 1 231 ? 28.114 15.070 2.788 1.00 11.82 231 ASP A O 1
ATOM 1915 N N . GLN A 1 232 ? 26.271 14.686 1.558 1.00 13.66 232 GLN A N 1
ATOM 1916 C CA . GLN A 1 232 ? 25.974 16.118 1.466 1.00 12.31 232 GLN A CA 1
ATOM 1917 C C . GLN A 1 232 ? 25.514 16.598 2.835 1.00 11.26 232 GLN A C 1
ATOM 1918 O O . GLN A 1 232 ? 25.654 17.769 3.162 1.00 10.40 232 GLN A O 1
ATOM 1924 N N . ARG A 1 233 ? 24.947 15.688 3.624 1.00 11.12 233 ARG A N 1
ATOM 1925 C CA . ARG A 1 233 ? 24.485 16.043 4.969 1.00 11.21 233 ARG A CA 1
ATOM 1926 C C . ARG A 1 233 ? 25.695 16.386 5.833 1.00 13.03 233 ARG A C 1
ATOM 1927 O O . ARG A 1 233 ? 25.674 17.353 6.567 1.00 12.84 233 ARG A O 1
ATOM 1935 N N . ILE A 1 234 ? 26.746 15.573 5.740 1.00 13.78 234 ILE A N 1
ATOM 1936 C CA . ILE A 1 234 ? 27.991 15.803 6.477 1.00 15.03 234 ILE A CA 1
ATOM 1937 C C . ILE A 1 234 ? 28.631 17.115 6.007 1.00 13.60 234 ILE A C 1
ATOM 1938 O O . ILE A 1 234 ? 29.143 17.902 6.815 1.00 15.68 234 ILE A O 1
ATOM 1943 N N . GLY A 1 235 ? 28.602 17.349 4.699 1.00 13.83 235 GLY A N 1
ATOM 1944 C CA . GLY A 1 235 ? 29.156 18.580 4.153 1.00 12.90 235 GLY A CA 1
ATOM 1945 C C . GLY A 1 235 ? 28.386 19.809 4.628 1.00 13.53 235 GLY A C 1
ATOM 1946 O O . GLY A 1 235 ? 28.979 20.865 4.852 1.00 13.25 235 GLY A O 1
ATOM 1947 N N . LEU A 1 236 ? 27.066 19.686 4.777 1.00 11.70 236 LEU A N 1
ATOM 1948 C CA . LEU A 1 236 ? 26.261 20.811 5.246 1.00 13.69 236 LEU A CA 1
ATOM 1949 C C . LEU A 1 236 ? 26.722 21.192 6.655 1.00 13.33 236 LEU A C 1
ATOM 1950 O O . LEU A 1 236 ? 26.935 22.370 6.957 1.00 13.22 236 LEU A O 1
ATOM 1955 N N . VAL A 1 237 ? 26.896 20.185 7.504 1.00 11.77 237 VAL A N 1
ATOM 1956 C CA . VAL A 1 237 ? 27.349 20.417 8.863 1.00 13.90 237 VAL A CA 1
ATOM 1957 C C . VAL A 1 237 ? 28.788 20.965 8.843 1.00 15.28 237 VAL A C 1
ATOM 1958 O O . VAL A 1 237 ? 29.092 21.972 9.485 1.00 14.98 237 VAL A O 1
ATOM 1962 N N . GLN A 1 238 ? 29.665 20.302 8.095 1.00 15.53 238 GLN A N 1
ATOM 1963 C CA . GLN A 1 238 ? 31.062 20.721 7.998 1.00 16.50 238 GLN A CA 1
ATOM 1964 C C . GLN A 1 238 ? 31.219 22.222 7.740 1.00 15.47 238 GLN A C 1
ATOM 1965 O O . GLN A 1 238 ? 31.883 22.934 8.506 1.00 15.48 238 GLN A O 1
ATOM 1971 N N . GLY A 1 239 ? 30.613 22.698 6.657 1.00 14.76 239 GLY A N 1
ATOM 1972 C CA . GLY A 1 239 ? 30.714 24.102 6.303 1.00 15.43 239 GLY A CA 1
ATOM 1973 C C . GLY A 1 239 ? 30.177 25.097 7.325 1.00 16.53 239 GLY A C 1
ATOM 1974 O O . GLY A 1 239 ? 30.759 26.171 7.547 1.00 15.33 239 GLY A O 1
ATOM 1975 N N . ARG A 1 240 ? 29.072 24.756 7.968 1.00 15.17 240 ARG A N 1
ATOM 1976 C CA . ARG A 1 240 ? 28.498 25.672 8.941 1.00 14.92 240 ARG A CA 1
ATOM 1977 C C . ARG A 1 240 ? 29.298 25.774 10.230 1.00 14.74 240 ARG A C 1
ATOM 1978 O O . ARG A 1 240 ? 29.392 26.859 10.806 1.00 13.37 240 ARG A O 1
ATOM 1986 N N . VAL A 1 241 ? 29.867 24.662 10.689 1.00 12.30 241 VAL A N 1
ATOM 1987 C CA . VAL A 1 241 ? 30.672 24.705 11.917 1.00 13.11 241 VAL A CA 1
ATOM 1988 C C . VAL A 1 241 ? 31.985 25.444 11.599 1.00 14.83 241 VAL A C 1
ATOM 1989 O O . VAL A 1 241 ? 32.446 26.273 12.378 1.00 13.31 241 VAL A O 1
ATOM 1993 N N . LYS A 1 242 ? 32.574 25.144 10.443 1.00 13.86 242 LYS A N 1
ATOM 1994 C CA . LYS A 1 242 ? 33.798 25.800 10.015 1.00 15.63 242 LYS A CA 1
ATOM 1995 C C . LYS A 1 242 ? 33.630 27.337 9.976 1.00 15.12 242 LYS A C 1
ATOM 1996 O O . LYS A 1 242 ? 34.485 28.064 10.472 1.00 13.94 242 LYS A O 1
ATOM 2002 N N . GLU A 1 243 ? 32.533 27.821 9.387 1.00 13.27 243 GLU A N 1
ATOM 2003 C CA . GLU A 1 243 ? 32.268 29.261 9.315 1.00 12.74 243 GLU A CA 1
ATOM 2004 C C . GLU A 1 243 ? 32.096 29.876 10.714 1.00 12.62 243 GLU A C 1
ATOM 2005 O O . GLU A 1 243 ? 32.674 30.931 11.001 1.00 12.00 243 GLU A O 1
ATOM 2011 N N . ALA A 1 244 ? 31.309 29.241 11.587 1.00 12.04 244 ALA A N 1
ATOM 2012 C CA . ALA A 1 244 ? 31.139 29.774 12.954 1.00 12.17 244 ALA A CA 1
ATOM 2013 C C . ALA A 1 244 ? 32.486 29.796 13.705 1.00 13.83 244 ALA A C 1
ATOM 2014 O O . ALA A 1 244 ? 32.785 30.747 14.435 1.00 11.98 244 ALA A O 1
ATOM 2016 N N . VAL A 1 245 ? 33.287 28.743 13.539 1.00 13.45 245 VAL A N 1
ATOM 2017 C CA . VAL A 1 245 ? 34.595 28.685 14.205 1.00 13.13 245 VAL A CA 1
ATOM 2018 C C . VAL A 1 245 ? 35.536 29.749 13.632 1.00 13.97 245 VAL A C 1
ATOM 2019 O O . VAL A 1 245 ? 36.290 30.380 14.371 1.00 15.59 245 VAL A O 1
ATOM 2023 N N . ARG A 1 246 ? 35.475 29.966 12.322 1.00 13.84 246 ARG A N 1
ATOM 2024 C CA . ARG A 1 246 ? 36.298 30.987 11.672 1.00 12.51 246 ARG A CA 1
ATOM 2025 C C . ARG A 1 246 ? 35.922 32.345 12.267 1.00 13.45 246 ARG A C 1
ATOM 2026 O O . ARG A 1 246 ? 36.782 33.121 12.696 1.00 10.66 246 ARG A O 1
ATOM 2034 N N . ILE A 1 247 ? 34.627 32.626 12.297 1.00 10.13 247 ILE A N 1
ATOM 2035 C CA . ILE A 1 247 ? 34.132 33.881 12.853 1.00 12.23 247 ILE A CA 1
ATOM 2036 C C . ILE A 1 247 ? 34.581 34.073 14.309 1.00 12.24 247 ILE A C 1
ATOM 2037 O O . ILE A 1 247 ? 35.121 35.124 14.658 1.00 15.67 247 ILE A O 1
ATOM 2042 N N . SER A 1 248 ? 34.372 33.060 15.147 1.00 11.81 248 SER A N 1
ATOM 2043 C CA . SER A 1 248 ? 34.787 33.108 16.549 1.00 12.72 248 SER A CA 1
ATOM 2044 C C . SER A 1 248 ? 36.292 33.422 16.674 1.00 14.66 248 SER A C 1
ATOM 2045 O O . SER A 1 248 ? 36.687 34.324 17.417 1.00 14.10 248 SER A O 1
ATOM 2048 N N . ASN A 1 249 ? 37.114 32.672 15.946 1.00 15.02 249 ASN A N 1
ATOM 2049 C CA . ASN A 1 249 ? 38.569 32.850 15.980 1.00 17.79 249 ASN A CA 1
ATOM 2050 C C . ASN A 1 249 ? 39.023 34.234 15.556 1.00 18.92 249 ASN A C 1
ATOM 2051 O O . ASN A 1 249 ? 40.107 34.680 15.959 1.00 19.18 249 ASN A O 1
ATOM 2056 N N . ASN A 1 250 ? 38.223 34.907 14.726 1.00 17.03 250 ASN A N 1
ATOM 2057 C CA . ASN A 1 250 ? 38.569 36.248 14.274 1.00 18.09 250 ASN A CA 1
ATOM 2058 C C . ASN A 1 250 ? 38.117 37.341 15.245 1.00 20.37 250 ASN A C 1
ATOM 2059 O O . ASN A 1 250 ? 38.496 38.495 15.095 1.00 21.79 250 ASN A O 1
ATOM 2064 N N . LEU A 1 251 ? 37.305 36.986 16.233 1.00 21.03 251 LEU A N 1
ATOM 2065 C CA . LEU A 1 251 ? 36.831 37.971 17.200 1.00 24.45 251 LEU A CA 1
ATOM 2066 C C . LEU A 1 251 ? 37.778 38.098 18.389 1.00 27.56 251 LEU A C 1
ATOM 2067 O O . LEU A 1 251 ? 38.612 37.220 18.635 1.00 28.63 251 LEU A O 1
ATOM 2072 N N . LYS A 1 252 ? 37.612 39.178 19.145 1.00 30.96 252 LYS A N 1
ATOM 2073 C CA . LYS A 1 252 ? 38.449 39.444 20.307 1.00 34.61 252 LYS A CA 1
ATOM 2074 C C . LYS A 1 252 ? 38.385 38.339 21.353 1.00 35.08 252 LYS A C 1
ATOM 2075 O O . LYS A 1 252 ? 39.413 37.770 21.714 1.00 35.98 252 LYS A O 1
ATOM 2081 N N . HIS A 1 253 ? 37.189 38.012 21.830 1.00 35.57 253 HIS A N 1
ATOM 2082 C CA . HIS A 1 253 ? 37.084 36.994 22.871 1.00 37.33 253 HIS A CA 1
ATOM 2083 C C . HIS A 1 253 ? 36.732 35.559 22.460 1.00 35.21 253 HIS A C 1
ATOM 2084 O O . HIS A 1 253 ? 36.427 34.725 23.308 1.00 36.90 253 HIS A O 1
ATOM 2091 N N . SER A 1 254 ? 36.806 35.262 21.170 1.00 32.78 254 SER A N 1
ATOM 2092 C CA . SER A 1 254 ? 36.510 33.920 20.667 1.00 29.17 254 SER A CA 1
ATOM 2093 C C . SER A 1 254 ? 35.385 33.183 21.407 1.00 26.87 254 SER A C 1
ATOM 2094 O O . SER A 1 254 ? 35.622 32.229 22.139 1.00 27.32 254 SER A O 1
ATOM 2097 N N . PRO A 1 255 ? 34.134 33.621 21.211 1.00 22.72 255 PRO A N 1
ATOM 2098 C CA . PRO A 1 255 ? 32.979 32.993 21.861 1.00 21.34 255 PRO A CA 1
ATOM 2099 C C . PRO A 1 255 ? 32.849 31.507 21.513 1.00 21.18 255 PRO A C 1
ATOM 2100 O O . PRO A 1 255 ? 33.208 31.083 20.410 1.00 18.97 255 PRO A O 1
ATOM 2104 N N . LYS A 1 256 ? 32.335 30.715 22.449 1.00 20.19 256 LYS A N 1
ATOM 2105 C CA . LYS A 1 256 ? 32.175 29.293 22.183 1.00 21.21 256 LYS A CA 1
ATOM 2106 C C . LYS A 1 256 ? 31.126 29.077 21.093 1.00 18.64 256 LYS A C 1
ATOM 2107 O O . LYS A 1 256 ? 30.142 29.816 20.999 1.00 15.96 256 LYS A O 1
ATOM 2113 N N . VAL A 1 257 ? 31.355 28.058 20.274 1.00 17.11 257 VAL A N 1
ATOM 2114 C CA . VAL A 1 257 ? 30.451 27.722 19.188 1.00 16.29 257 VAL A CA 1
ATOM 2115 C C . VAL A 1 257 ? 29.639 26.488 19.556 1.00 15.30 257 VAL A C 1
ATOM 2116 O O . VAL A 1 257 ? 30.195 25.402 19.709 1.00 17.60 257 VAL A O 1
ATOM 2120 N N . LEU A 1 258 ? 28.331 26.663 19.720 1.00 13.98 258 LEU A N 1
ATOM 2121 C CA . LEU A 1 258 ? 27.427 25.565 20.058 1.00 13.95 258 LEU A CA 1
ATOM 2122 C C . LEU A 1 258 ? 26.445 25.411 18.897 1.00 13.59 258 LEU A C 1
ATOM 2123 O O . LEU A 1 258 ? 25.657 26.307 18.615 1.00 13.62 258 LEU A O 1
ATOM 2128 N N . SER A 1 259 ? 26.496 24.261 18.233 1.00 15.10 259 SER A N 1
ATOM 2129 C CA . SER A 1 259 ? 25.657 24.008 17.061 1.00 12.58 259 SER A CA 1
ATOM 2130 C C . SER A 1 259 ? 24.282 23.443 17.380 1.00 12.73 259 SER A C 1
ATOM 2131 O O . SER A 1 259 ? 24.162 22.466 18.115 1.00 15.82 259 SER A O 1
ATOM 2134 N N . TYR A 1 260 ? 23.242 24.060 16.822 1.00 12.79 260 TYR A N 1
ATOM 2135 C CA . TYR A 1 260 ? 21.876 23.582 17.020 1.00 12.39 260 TYR A CA 1
ATOM 2136 C C . TYR A 1 260 ? 21.706 22.363 16.125 1.00 13.29 260 TYR A C 1
ATOM 2137 O O . TYR A 1 260 ? 22.011 22.409 14.933 1.00 14.89 260 TYR A O 1
ATOM 2146 N N . TRP A 1 261 ? 21.220 21.274 16.709 1.00 13.24 261 TRP A N 1
ATOM 2147 C CA . TRP A 1 261 ? 21.076 20.005 15.995 1.00 14.24 261 TRP A CA 1
ATOM 2148 C C . TRP A 1 261 ? 19.714 19.386 16.311 1.00 14.59 261 TRP A C 1
ATOM 2149 O O . TRP A 1 261 ? 19.241 19.469 17.439 1.00 18.11 261 TRP A O 1
ATOM 2160 N N . TRP A 1 262 ? 19.092 18.760 15.317 1.00 14.58 262 TRP A N 1
ATOM 2161 C CA . TRP A 1 262 ? 17.771 18.156 15.486 1.00 15.87 262 TRP A CA 1
ATOM 2162 C C . TRP A 1 262 ? 17.824 16.657 15.161 1.00 18.47 262 TRP A C 1
ATOM 2163 O O . TRP A 1 262 ? 18.516 16.245 14.219 1.00 18.36 262 TRP A O 1
ATOM 2174 N N . TYR A 1 263 ? 17.076 15.849 15.918 1.00 17.93 263 TYR A N 1
ATOM 2175 C CA . TYR A 1 263 ? 17.072 14.396 15.725 1.00 18.55 263 TYR A CA 1
ATOM 2176 C C . TYR A 1 263 ? 16.168 13.859 14.623 1.00 17.31 263 TYR A C 1
ATOM 2177 O O . TYR A 1 263 ? 16.130 12.652 14.414 1.00 18.39 263 TYR A O 1
ATOM 2186 N N . VAL A 1 264 ? 15.437 14.739 13.933 1.00 17.21 264 VAL A N 1
ATOM 2187 C CA . VAL A 1 264 ? 14.610 14.329 12.792 1.00 16.88 264 VAL A CA 1
ATOM 2188 C C . VAL A 1 264 ? 15.042 15.181 11.597 1.00 17.70 264 VAL A C 1
ATOM 2189 O O . VAL A 1 264 ? 15.687 16.215 11.777 1.00 14.98 264 VAL A O 1
ATOM 2193 N N . TYR A 1 265 ? 14.711 14.744 10.384 1.00 16.31 265 TYR A N 1
ATOM 2194 C CA . TYR A 1 265 ? 15.084 15.487 9.182 1.00 16.65 265 TYR A CA 1
ATOM 2195 C C . TYR A 1 265 ? 14.188 16.696 9.018 1.00 19.53 265 TYR A C 1
ATOM 2196 O O . TYR A 1 265 ? 12.962 16.595 9.140 1.00 19.65 265 TYR A O 1
ATOM 2205 N N . GLN A 1 266 ? 14.807 17.834 8.731 1.00 17.72 266 GLN A N 1
ATOM 2206 C CA . GLN A 1 266 ? 14.090 19.090 8.577 1.00 21.06 266 GLN A CA 1
ATOM 2207 C C . GLN A 1 266 ? 12.966 19.042 7.547 1.00 20.65 266 GLN A C 1
ATOM 2208 O O . GLN A 1 266 ? 11.978 19.770 7.668 1.00 19.66 266 GLN A O 1
ATOM 2214 N N . ASP A 1 267 ? 13.121 18.196 6.533 1.00 19.94 267 ASP A N 1
ATOM 2215 C CA . ASP A 1 267 ? 12.109 18.069 5.486 1.00 20.74 267 ASP A CA 1
ATOM 2216 C C . ASP A 1 267 ? 11.299 16.788 5.604 1.00 20.98 267 ASP A C 1
ATOM 2217 O O . ASP A 1 267 ? 10.534 16.461 4.710 1.00 25.39 267 ASP A O 1
ATOM 2222 N N . GLU A 1 268 ? 11.476 16.070 6.706 1.00 21.94 268 GLU A N 1
ATOM 2223 C CA . GLU A 1 268 ? 10.753 14.825 6.976 1.00 22.71 268 GLU A CA 1
ATOM 2224 C C . GLU A 1 268 ? 10.765 14.660 8.494 1.00 21.32 268 GLU A C 1
ATOM 2225 O O . GLU A 1 268 ? 11.383 13.742 9.034 1.00 19.90 268 GLU A O 1
ATOM 2231 N N . THR A 1 269 ? 10.057 15.559 9.170 1.00 22.69 269 THR A N 1
ATOM 2232 C CA . THR A 1 269 ? 10.034 15.598 10.631 1.00 24.35 269 THR A CA 1
ATOM 2233 C C . THR A 1 269 ? 9.51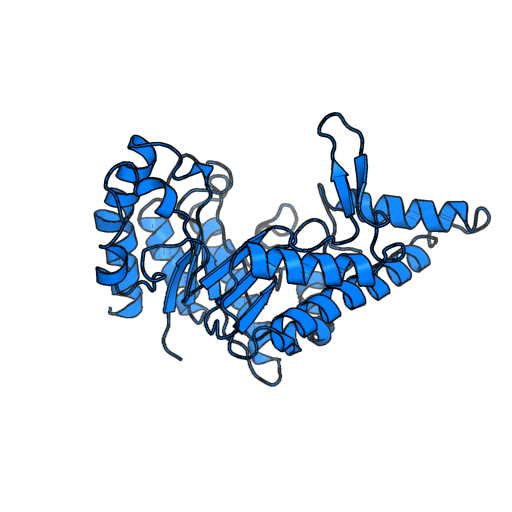5 14.385 11.387 1.00 26.07 269 THR A C 1
ATOM 2234 O O . THR A 1 269 ? 9.651 14.317 12.607 1.00 27.67 269 THR A O 1
ATOM 2238 N N . ASN A 1 270 ? 8.942 13.413 10.688 1.00 26.66 270 ASN A N 1
ATOM 2239 C CA . ASN A 1 270 ? 8.476 12.224 11.385 1.00 28.56 270 ASN A CA 1
ATOM 2240 C C . ASN A 1 270 ? 9.480 11.088 11.256 1.00 27.54 270 ASN A C 1
ATOM 2241 O O . ASN A 1 270 ? 9.226 9.962 11.682 1.00 26.12 270 ASN A O 1
ATOM 2246 N N . THR A 1 271 ? 10.644 11.407 10.693 1.00 24.79 271 THR A N 1
ATOM 2247 C CA . THR A 1 271 ? 11.704 10.430 10.518 1.00 23.18 271 THR A CA 1
ATOM 2248 C C . THR A 1 271 ? 12.949 10.846 11.292 1.00 23.71 271 THR A C 1
ATOM 2249 O O . THR A 1 271 ? 13.494 11.92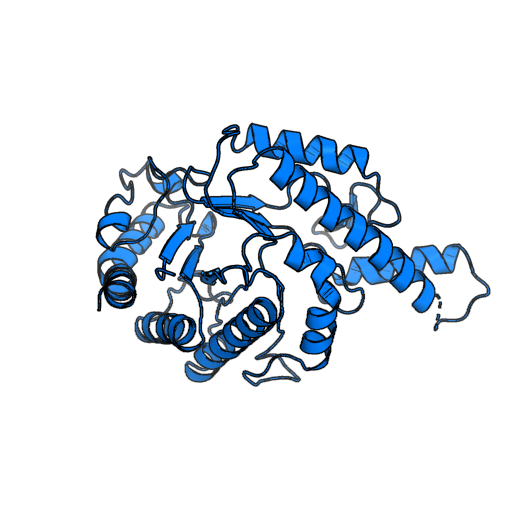6 11.070 1.00 21.96 271 THR A O 1
ATOM 2253 N N . PHE A 1 272 ? 13.405 9.981 12.186 1.00 22.24 272 PHE A N 1
ATOM 2254 C CA . PHE A 1 272 ? 14.594 10.254 12.970 1.00 23.79 272 PHE A CA 1
ATOM 2255 C C . PHE A 1 272 ? 15.851 10.052 12.143 1.00 23.54 272 PHE A C 1
ATOM 2256 O O . PHE A 1 272 ? 15.862 9.249 11.206 1.00 23.53 272 PHE A O 1
ATOM 2264 N N . LEU A 1 273 ? 16.908 10.786 12.481 1.00 20.32 273 LEU A N 1
ATOM 2265 C CA . LEU A 1 273 ? 18.170 10.626 11.781 1.00 20.44 273 LEU A CA 1
ATOM 2266 C C . LEU A 1 273 ? 18.650 9.189 11.981 1.00 22.05 273 LEU A C 1
ATOM 2267 O O . LEU A 1 273 ? 18.512 8.624 13.067 1.00 20.39 273 LEU A O 1
ATOM 2272 N N . THR A 1 274 ? 19.204 8.597 10.929 1.00 21.79 274 THR A N 1
ATOM 2273 C CA . THR A 1 274 ? 19.718 7.243 11.026 1.00 21.70 274 THR A CA 1
ATOM 2274 C C . THR A 1 274 ? 20.894 7.313 11.991 1.00 22.60 274 THR A C 1
ATOM 2275 O O . THR A 1 274 ? 21.415 8.402 12.247 1.00 21.49 274 THR A O 1
ATOM 2279 N N . GLU A 1 275 ? 21.316 6.168 12.528 1.00 20.59 275 GLU A N 1
ATOM 2280 C CA . GLU A 1 275 ? 22.436 6.146 13.450 1.00 21.27 275 GLU A CA 1
ATOM 2281 C C . GLU A 1 275 ? 23.707 6.674 12.793 1.00 20.85 275 GLU A C 1
ATOM 2282 O O . GLU A 1 275 ? 24.528 7.310 13.447 1.00 21.02 275 GLU A O 1
ATOM 2288 N N . THR A 1 276 ? 23.869 6.397 11.502 1.00 20.44 276 THR A N 1
ATOM 2289 C CA . THR A 1 276 ? 25.029 6.859 10.752 1.00 18.90 276 THR A CA 1
ATOM 2290 C C . THR A 1 276 ? 25.041 8.396 10.698 1.00 18.30 276 THR A C 1
ATOM 2291 O O . THR A 1 276 ? 26.076 9.027 10.911 1.00 17.11 276 THR A O 1
ATOM 2295 N N . ASP A 1 277 ? 23.893 8.994 10.405 1.00 16.58 277 ASP A N 1
ATOM 2296 C CA . ASP A 1 277 ? 23.811 10.443 10.330 1.00 17.02 277 ASP A CA 1
ATOM 2297 C C . ASP A 1 277 ? 24.088 11.091 11.694 1.00 17.24 277 ASP A C 1
ATOM 2298 O O . ASP A 1 277 ? 24.744 12.131 11.767 1.00 15.70 277 ASP A O 1
ATOM 2303 N N . VAL A 1 278 ? 23.624 10.479 12.782 1.00 17.35 278 VAL A N 1
ATOM 2304 C CA . VAL A 1 278 ? 23.893 11.055 14.100 1.00 17.12 278 VAL A CA 1
ATOM 2305 C C . VAL A 1 278 ? 25.395 10.981 14.369 1.00 18.40 278 VAL A C 1
ATOM 2306 O O . VAL A 1 278 ? 26.036 11.966 14.728 1.00 17.65 278 VAL A O 1
ATOM 2310 N N . LYS A 1 279 ? 25.958 9.797 14.183 1.00 19.66 279 LYS A N 1
ATOM 2311 C CA . LYS A 1 279 ? 27.374 9.596 14.424 1.00 20.15 279 LYS A CA 1
ATOM 2312 C C . LYS A 1 279 ? 28.225 10.547 13.591 1.00 20.29 279 LYS A C 1
ATOM 2313 O O . LYS A 1 279 ? 29.086 11.247 14.128 1.00 19.37 279 LYS A O 1
ATOM 2319 N N . LYS A 1 280 ? 27.964 10.591 12.283 1.00 17.19 280 LYS A N 1
ATOM 2320 C CA . LYS A 1 280 ? 28.737 11.425 11.371 1.00 18.70 280 LYS A CA 1
ATOM 2321 C C . LYS A 1 280 ? 28.578 12.932 11.566 1.00 17.74 280 LYS A C 1
ATOM 2322 O O . LYS A 1 280 ? 29.547 13.679 11.403 1.00 17.28 280 LYS A O 1
ATOM 2328 N N . THR A 1 281 ? 27.368 13.387 11.886 1.00 15.35 281 THR A N 1
ATOM 2329 C CA . THR A 1 281 ? 27.169 14.817 12.067 1.00 15.48 281 THR A CA 1
ATOM 2330 C C . THR A 1 281 ? 27.808 15.284 13.384 1.00 14.77 281 THR A C 1
ATOM 2331 O O . THR A 1 281 ? 28.351 16.372 13.442 1.00 14.55 281 THR A O 1
ATOM 2335 N N . PHE A 1 282 ? 27.763 14.451 14.423 1.00 16.45 282 PHE A N 1
ATOM 2336 C CA . PHE A 1 282 ? 28.380 14.787 15.709 1.00 16.25 282 PHE A CA 1
ATOM 2337 C C . PHE A 1 282 ? 29.886 14.853 15.515 1.00 17.99 282 PHE A C 1
ATOM 2338 O O . PHE A 1 282 ? 30.534 15.811 15.933 1.00 16.45 282 PHE A O 1
ATOM 2346 N N . GLN A 1 283 ? 30.452 13.837 14.869 1.00 16.30 283 GLN A N 1
ATOM 2347 C CA . GLN A 1 283 ? 31.890 13.836 14.639 1.00 19.87 283 GLN A CA 1
ATOM 2348 C C . GLN A 1 283 ? 32.313 15.050 13.809 1.00 18.59 283 GLN A C 1
ATOM 2349 O O . GLN A 1 283 ? 33.385 15.614 14.016 1.00 18.04 283 GLN A O 1
ATOM 2355 N N . GLU A 1 284 ? 31.468 15.466 12.869 1.00 18.49 284 GLU A N 1
ATOM 2356 C CA . GLU A 1 284 ? 31.811 16.604 12.029 1.00 17.86 284 GLU A CA 1
ATOM 2357 C C . GLU A 1 284 ? 31.841 17.894 12.855 1.00 16.49 284 GLU A C 1
ATOM 2358 O O . GLU A 1 284 ? 32.668 18.769 12.613 1.00 16.35 284 GLU A O 1
ATOM 2364 N N . ILE A 1 285 ? 30.954 17.996 13.843 1.00 16.70 285 ILE A N 1
ATOM 2365 C CA . ILE A 1 285 ? 30.916 19.175 14.705 1.00 15.90 285 ILE A CA 1
ATOM 2366 C C . ILE A 1 285 ? 32.195 19.187 15.539 1.00 17.39 285 ILE A C 1
ATOM 2367 O O . ILE A 1 285 ? 32.843 20.227 15.701 1.00 16.89 285 ILE A O 1
ATOM 2372 N N . VAL A 1 286 ? 32.565 18.018 16.048 1.00 18.48 286 VAL A N 1
ATOM 2373 C CA . VAL A 1 286 ? 33.776 17.883 16.851 1.00 20.03 286 VAL A CA 1
ATOM 2374 C C . VAL A 1 286 ? 35.014 18.231 16.033 1.00 21.28 286 VAL A C 1
ATOM 2375 O O . VAL A 1 286 ? 35.781 19.124 16.390 1.00 20.24 286 VAL A O 1
ATOM 2379 N N . ILE A 1 287 ? 35.176 17.522 14.919 1.00 22.57 287 ILE A N 1
ATOM 2380 C CA . ILE A 1 287 ? 36.304 17.675 14.010 1.00 23.35 287 ILE A CA 1
ATOM 2381 C C . ILE A 1 287 ? 36.569 19.094 13.545 1.00 22.35 287 ILE A C 1
ATOM 2382 O O . ILE A 1 287 ? 37.724 19.483 13.357 1.00 22.36 287 ILE A O 1
ATOM 2387 N N . ASN A 1 288 ? 35.509 19.867 13.347 1.00 18.57 288 ASN A N 1
ATOM 2388 C CA . ASN A 1 288 ? 35.669 21.223 12.858 1.00 18.83 288 ASN A CA 1
ATOM 2389 C C . ASN A 1 288 ? 35.841 22.323 13.890 1.00 18.04 288 ASN A C 1
ATOM 2390 O O . ASN A 1 288 ? 35.742 23.504 13.562 1.00 17.48 288 ASN A O 1
ATOM 2395 N N . GLY A 1 289 ? 36.099 21.933 15.133 1.00 18.32 289 GLY A N 1
ATOM 2396 C CA . GLY A 1 289 ? 36.329 22.915 16.176 1.00 19.48 289 GLY A CA 1
ATOM 2397 C C . GLY A 1 289 ? 35.148 23.360 17.011 1.00 20.31 289 GLY A C 1
ATOM 2398 O O . GLY A 1 289 ? 35.284 24.302 17.790 1.00 21.08 289 GLY A O 1
ATOM 2399 N N . GLY A 1 290 ? 34.001 22.706 16.872 1.00 19.75 290 GLY A N 1
ATOM 2400 C CA . GLY A 1 290 ? 32.857 23.107 17.669 1.00 19.51 290 GLY A CA 1
ATOM 2401 C C . GLY A 1 290 ? 33.130 22.902 19.153 1.00 21.13 290 GLY A C 1
ATOM 2402 O O . GLY A 1 290 ? 33.968 22.072 19.533 1.00 18.52 290 GLY A O 1
ATOM 2403 N N . ASP A 1 291 ? 32.436 23.668 19.993 1.00 18.95 291 ASP A N 1
ATOM 2404 C CA . ASP A 1 291 ? 32.589 23.566 21.439 1.00 20.47 291 ASP A CA 1
ATOM 2405 C C . ASP A 1 291 ? 31.441 22.801 22.062 1.00 19.72 291 ASP A C 1
ATOM 2406 O O . ASP A 1 291 ? 31.415 22.579 23.273 1.00 20.33 291 ASP A O 1
ATOM 2411 N N . GLY A 1 292 ? 30.490 22.389 21.234 1.00 18.54 292 GLY A N 1
ATOM 2412 C CA . GLY A 1 292 ? 29.359 21.669 21.774 1.00 16.89 292 GLY A CA 1
ATOM 2413 C C . GLY A 1 292 ? 28.194 21.512 20.824 1.00 15.96 292 GLY A C 1
ATOM 2414 O O . GLY A 1 292 ? 28.234 21.967 19.679 1.00 15.48 292 GLY A O 1
ATOM 2415 N N . ILE A 1 293 ? 27.153 20.860 21.321 1.00 14.35 293 ILE A N 1
ATOM 2416 C CA . ILE A 1 293 ? 25.954 20.595 20.541 1.00 15.61 293 ILE A CA 1
ATOM 2417 C C . ILE A 1 293 ? 24.727 20.861 21.387 1.00 16.05 293 ILE A C 1
ATOM 2418 O O . ILE A 1 293 ? 24.709 20.536 22.580 1.00 16.75 293 ILE A O 1
ATOM 2423 N N . ILE A 1 294 ? 23.711 21.473 20.782 1.00 15.84 294 ILE A N 1
ATOM 2424 C CA . ILE A 1 294 ? 22.458 21.720 21.485 1.00 14.28 294 ILE A CA 1
ATOM 2425 C C . ILE A 1 294 ? 21.421 20.933 20.713 1.00 14.53 294 ILE A C 1
ATOM 2426 O O . ILE A 1 294 ? 21.119 21.256 19.563 1.00 14.46 294 ILE A O 1
ATOM 2431 N N . ILE A 1 295 ? 20.906 19.879 21.337 1.00 13.60 295 ILE A N 1
ATOM 2432 C CA . ILE A 1 295 ? 19.896 19.031 20.724 1.00 15.09 295 ILE A CA 1
ATOM 2433 C C . ILE A 1 295 ? 18.561 19.752 20.857 1.00 17.00 295 ILE A C 1
ATOM 2434 O O . ILE A 1 295 ? 18.083 19.983 21.965 1.00 17.36 295 ILE A O 1
ATOM 2439 N N . TRP A 1 296 ? 17.962 20.130 19.734 1.00 16.34 296 TRP A N 1
ATOM 2440 C CA . TRP A 1 296 ? 16.695 20.859 19.790 1.00 16.04 296 TRP A CA 1
ATOM 2441 C C . TRP A 1 296 ? 15.532 19.974 19.418 1.00 16.69 296 TRP A C 1
ATOM 2442 O O . TRP A 1 296 ? 15.698 18.983 18.715 1.00 16.10 296 TRP A O 1
ATOM 2453 N N . GLY A 1 297 ? 14.352 20.341 19.907 1.00 16.93 297 GLY A N 1
ATOM 2454 C CA . GLY A 1 297 ? 13.151 19.598 19.586 1.00 19.05 297 GLY A CA 1
ATOM 2455 C C . GLY A 1 297 ? 11.941 20.513 19.480 1.00 19.68 297 GLY A C 1
ATOM 2456 O O . GLY A 1 297 ? 11.863 21.552 20.135 1.00 18.84 297 GLY A O 1
ATOM 2457 N N . SER A 1 298 ? 10.995 20.123 18.641 1.00 20.65 298 SER A N 1
ATOM 2458 C CA . SER A 1 298 ? 9.771 20.882 18.445 1.00 21.51 298 SER A CA 1
ATOM 2459 C C . SER A 1 298 ? 8.688 20.325 19.368 1.00 23.82 298 SER A C 1
ATOM 2460 O O . SER A 1 298 ? 8.754 19.161 19.764 1.00 22.51 298 SER A O 1
ATOM 2463 N N . SER A 1 299 ? 7.695 21.146 19.708 1.00 24.70 299 SER A N 1
ATOM 2464 C CA . SER A 1 299 ? 6.597 20.676 20.549 1.00 27.46 299 SER A CA 1
ATOM 2465 C C . SER A 1 299 ? 5.942 19.500 19.822 1.00 29.08 299 SER A C 1
ATOM 2466 O O . SER A 1 299 ? 5.493 18.539 20.449 1.00 28.71 299 SER A O 1
ATOM 2469 N N . SER A 1 300 ? 5.908 19.587 18.491 1.00 29.20 300 SER A N 1
ATOM 2470 C CA . SER A 1 300 ? 5.317 18.546 17.655 1.00 30.13 300 SER A CA 1
ATOM 2471 C C . SER A 1 300 ? 6.002 17.203 17.836 1.00 29.62 300 SER A C 1
ATOM 2472 O O . SER A 1 300 ? 5.405 16.161 17.561 1.00 32.04 300 SER A O 1
ATOM 2475 N N . ASP A 1 301 ? 7.255 17.225 18.281 1.00 28.70 301 ASP A N 1
ATOM 2476 C CA . ASP A 1 301 ? 8.016 15.995 18.487 1.00 28.01 301 ASP A CA 1
ATOM 2477 C C . ASP A 1 301 ? 7.596 15.237 19.740 1.00 28.56 301 ASP A C 1
ATOM 2478 O O . ASP A 1 301 ? 7.843 14.041 19.853 1.00 25.91 301 ASP A O 1
ATOM 2483 N N . VAL A 1 302 ? 6.984 15.929 20.694 1.00 30.32 302 VAL A N 1
ATOM 2484 C CA . VAL A 1 302 ? 6.602 15.272 21.937 1.00 31.05 302 VAL A CA 1
ATOM 2485 C C . VAL A 1 302 ? 5.152 15.527 22.342 1.00 33.56 302 VAL A C 1
ATOM 2486 O O . VAL A 1 302 ? 4.841 15.637 23.530 1.00 35.26 302 VAL A O 1
ATOM 2490 N N . ASN A 1 303 ? 4.260 15.605 21.362 1.00 33.89 303 ASN A N 1
ATOM 2491 C CA . ASN A 1 303 ? 2.855 15.858 21.653 1.00 35.05 303 ASN A CA 1
ATOM 2492 C C . ASN A 1 303 ? 1.981 14.587 21.648 1.00 35.38 303 ASN A C 1
ATOM 2493 O O . ASN A 1 303 ? 0.812 14.631 21.278 1.00 35.82 303 ASN A O 1
ATOM 2498 N N . SER A 1 304 ? 2.559 13.460 22.054 1.00 36.48 304 SER A N 1
ATOM 2499 C CA . SER A 1 304 ? 1.835 12.193 22.113 1.00 36.69 304 SER A CA 1
ATOM 2500 C C . SER A 1 304 ? 2.677 11.174 22.868 1.00 37.70 304 SER A C 1
ATOM 2501 O O . SER A 1 304 ? 3.905 11.300 22.945 1.00 35.36 304 SER A O 1
ATOM 2504 N N . LEU A 1 305 ? 2.017 10.159 23.424 1.00 38.63 305 LEU A N 1
ATOM 2505 C CA . LEU A 1 305 ? 2.714 9.123 24.182 1.00 38.34 305 LEU A CA 1
ATOM 2506 C C . LEU A 1 305 ? 3.679 8.372 23.269 1.00 37.13 305 LEU A C 1
ATOM 2507 O O . LEU A 1 305 ? 4.862 8.216 23.587 1.00 38.02 305 LEU A O 1
ATOM 2512 N N . SER A 1 306 ? 3.168 7.917 22.130 1.00 37.98 306 SER A N 1
ATOM 2513 C CA . SER A 1 306 ? 3.976 7.173 21.158 1.00 37.47 306 SER A CA 1
ATOM 2514 C C . SER A 1 306 ? 5.234 7.951 20.771 1.00 35.18 306 SER A C 1
ATOM 2515 O O . SER A 1 306 ? 6.341 7.403 20.768 1.00 35.49 306 SER A O 1
ATOM 2518 N N . LYS A 1 307 ? 5.062 9.229 20.451 1.00 34.64 307 LYS A N 1
ATOM 2519 C CA . LYS A 1 307 ? 6.196 10.074 20.085 1.00 33.02 307 LYS A CA 1
ATOM 2520 C C . LYS A 1 307 ? 7.182 10.177 21.241 1.00 32.47 307 LYS A C 1
ATOM 2521 O O . LYS A 1 307 ? 8.391 10.059 21.041 1.00 31.41 307 LYS A O 1
ATOM 2527 N N . CYS A 1 308 ? 6.671 10.386 22.452 1.00 31.56 308 CYS A N 1
ATOM 2528 C CA . CYS A 1 308 ? 7.547 10.496 23.614 1.00 32.60 308 CYS A CA 1
ATOM 2529 C C . CYS A 1 308 ? 8.306 9.189 23.865 1.00 32.69 308 CYS A C 1
ATOM 2530 O O . CYS A 1 308 ? 9.497 9.207 24.195 1.00 31.42 308 CYS A O 1
ATOM 2533 N N . LYS A 1 309 ? 7.624 8.054 23.708 1.00 33.60 309 LYS A N 1
ATOM 2534 C CA . LYS A 1 309 ? 8.278 6.762 23.913 1.00 33.60 309 LYS A CA 1
ATOM 2535 C C . LYS A 1 309 ? 9.321 6.568 22.809 1.00 31.53 309 LYS A C 1
ATOM 2536 O O . LYS A 1 309 ? 10.440 6.114 23.073 1.00 31.88 309 LYS A O 1
ATOM 2542 N N . ARG A 1 310 ? 8.969 6.927 21.578 1.00 30.58 310 ARG A N 1
ATOM 2543 C CA . ARG A 1 310 ? 9.921 6.823 20.466 1.00 30.34 310 ARG A CA 1
ATOM 2544 C C . ARG A 1 310 ? 11.185 7.596 20.830 1.00 28.62 310 ARG A C 1
ATOM 2545 O O . ARG A 1 310 ? 12.302 7.074 20.739 1.00 25.24 310 ARG A O 1
ATOM 2553 N N . LEU A 1 311 ? 10.997 8.846 21.251 1.00 27.77 311 LEU A N 1
ATOM 2554 C CA . LEU A 1 311 ? 12.126 9.682 21.624 1.00 27.44 311 LEU A CA 1
ATOM 2555 C C . LEU A 1 311 ? 12.960 9.036 22.719 1.00 28.50 311 LEU A C 1
ATOM 2556 O O . LEU A 1 311 ? 14.191 9.038 22.652 1.00 27.66 311 LEU A O 1
ATOM 2561 N N . GLN A 1 312 ? 12.298 8.469 23.728 1.00 31.00 312 GLN A N 1
ATOM 2562 C CA . GLN A 1 312 ? 13.022 7.828 24.822 1.00 32.17 312 GLN A CA 1
ATOM 2563 C C . GLN A 1 312 ? 13.902 6.664 24.351 1.00 31.11 312 GLN A C 1
ATOM 2564 O O . GLN A 1 312 ? 15.059 6.546 24.763 1.00 30.63 312 GLN A O 1
ATOM 2570 N N . ASP A 1 313 ? 13.365 5.806 23.493 1.00 32.52 313 ASP A N 1
ATOM 2571 C CA . ASP A 1 313 ? 14.151 4.677 22.991 1.00 34.30 313 ASP A CA 1
ATOM 2572 C C . ASP A 1 313 ? 15.336 5.140 22.154 1.00 32.67 313 ASP A C 1
ATOM 2573 O O . ASP A 1 313 ? 16.456 4.608 22.280 1.00 29.70 313 ASP A O 1
ATOM 2578 N N . TYR A 1 314 ? 15.075 6.136 21.308 1.00 32.07 314 TYR A N 1
ATOM 2579 C CA . TYR A 1 314 ? 16.093 6.722 20.440 1.00 29.69 314 TYR A CA 1
ATOM 2580 C C . TYR A 1 314 ? 17.244 7.217 21.299 1.00 29.31 314 TYR A C 1
ATOM 2581 O O . TYR A 1 314 ? 18.416 7.067 20.957 1.00 29.09 314 TYR A O 1
ATOM 2590 N N . LEU A 1 315 ? 16.899 7.806 22.436 1.00 30.05 315 LEU A N 1
ATOM 2591 C CA . LEU A 1 315 ? 17.901 8.319 23.351 1.00 29.45 315 LEU A CA 1
ATOM 2592 C C . LEU A 1 315 ? 18.742 7.191 23.938 1.00 29.30 315 LEU A C 1
ATOM 2593 O O . LEU A 1 315 ? 19.974 7.250 23.909 1.00 29.01 315 LEU A O 1
ATOM 2598 N N . LEU A 1 316 ? 18.076 6.159 24.461 1.00 29.27 316 LEU A N 1
ATOM 2599 C CA . LEU A 1 316 ? 18.780 5.042 25.091 1.00 29.12 316 LEU A CA 1
ATOM 2600 C C . LEU A 1 316 ? 19.558 4.131 24.145 1.00 29.14 316 LEU A C 1
ATOM 2601 O O . LEU A 1 316 ? 20.625 3.632 24.504 1.00 29.89 316 LEU A O 1
ATOM 2606 N N . THR A 1 317 ? 19.056 3.935 22.933 1.00 28.70 317 THR A N 1
ATOM 2607 C CA . THR A 1 317 ? 19.730 3.042 21.993 1.00 29.07 317 THR A CA 1
ATOM 2608 C C . THR A 1 317 ? 20.598 3.687 20.910 1.00 28.85 317 THR A C 1
ATOM 2609 O O . THR A 1 317 ? 21.558 3.078 20.440 1.00 29.07 317 THR A O 1
ATOM 2613 N N . VAL A 1 318 ? 20.272 4.911 20.514 1.00 28.89 318 VAL A N 1
ATOM 2614 C CA . VAL A 1 318 ? 21.033 5.583 19.459 1.00 27.14 318 VAL A CA 1
ATOM 2615 C C . VAL A 1 318 ? 21.773 6.845 19.909 1.00 24.45 318 VAL A C 1
ATOM 2616 O O . VAL A 1 318 ? 23.003 6.877 19.966 1.00 24.52 318 VAL A O 1
ATOM 2620 N N . LEU A 1 319 ? 21.008 7.870 20.252 1.00 24.93 319 LEU A N 1
ATOM 2621 C CA . LEU A 1 319 ? 21.540 9.174 20.662 1.00 24.45 319 LEU A CA 1
ATOM 2622 C C . LEU A 1 319 ? 22.436 9.225 21.904 1.00 23.04 319 LEU A C 1
ATOM 2623 O O . LEU A 1 319 ? 23.562 9.744 21.858 1.00 23.24 319 LEU A O 1
ATOM 2628 N N . GLY A 1 320 ? 21.942 8.694 23.018 1.00 23.96 320 GLY A N 1
ATOM 2629 C CA . GLY A 1 320 ? 22.719 8.716 24.242 1.00 21.38 320 GLY A CA 1
ATOM 2630 C C . GLY A 1 320 ? 24.091 8.094 24.090 1.00 22.07 320 GLY A C 1
ATOM 2631 O O . GLY A 1 320 ? 25.094 8.731 24.396 1.00 21.49 320 GLY A O 1
ATOM 2632 N N . PRO A 1 321 ? 24.172 6.839 23.625 1.00 24.53 321 PRO A N 1
ATOM 2633 C CA . PRO A 1 321 ? 25.467 6.165 23.448 1.00 25.05 321 PRO A CA 1
ATOM 2634 C C . PRO A 1 321 ? 26.447 7.004 22.645 1.00 26.20 321 PRO A C 1
ATOM 2635 O O . PRO A 1 321 ? 27.614 7.163 23.034 1.00 27.68 321 PRO A O 1
ATOM 2639 N N . ILE A 1 322 ? 25.971 7.548 21.526 1.00 27.39 322 ILE A N 1
ATOM 2640 C CA . ILE A 1 322 ? 26.812 8.383 20.673 1.00 25.66 322 ILE A CA 1
ATOM 2641 C C . ILE A 1 322 ? 27.239 9.646 21.413 1.00 24.67 322 ILE A C 1
ATOM 2642 O O . ILE A 1 322 ? 28.409 10.028 21.389 1.00 27.46 322 ILE A O 1
ATOM 2647 N N . ALA A 1 323 ? 26.296 10.287 22.092 1.00 25.25 323 ALA A N 1
ATOM 2648 C CA . ALA A 1 323 ? 26.594 11.507 22.840 1.00 24.20 323 ALA A CA 1
ATOM 2649 C C . ALA A 1 323 ? 27.694 11.298 23.882 1.00 25.11 323 ALA A C 1
ATOM 2650 O O . ALA A 1 323 ? 28.699 12.011 23.890 1.00 24.80 323 ALA A O 1
ATOM 2652 N N . ILE A 1 324 ? 27.508 10.319 24.763 1.00 26.07 324 ILE A N 1
ATOM 2653 C CA . ILE A 1 324 ? 28.498 10.077 25.806 1.00 28.05 324 ILE A CA 1
ATOM 2654 C C . ILE A 1 324 ? 29.822 9.620 25.197 1.00 29.03 324 ILE A C 1
ATOM 2655 O O . ILE A 1 324 ? 30.894 9.975 25.684 1.00 27.87 324 ILE A O 1
ATOM 2660 N N . ASN A 1 325 ? 29.747 8.873 24.104 1.00 32.91 325 ASN A N 1
ATOM 2661 C CA . ASN A 1 325 ? 30.954 8.400 23.432 1.00 36.22 325 ASN A CA 1
ATOM 2662 C C . ASN A 1 325 ? 31.724 9.584 22.859 1.00 37.94 325 ASN A C 1
ATOM 2663 O O . ASN A 1 325 ? 32.953 9.615 22.893 1.00 38.72 325 ASN A O 1
ATOM 2668 N N . VAL A 1 326 ? 31.000 10.571 22.343 1.00 39.28 326 VAL A N 1
ATOM 2669 C CA . VAL A 1 326 ? 31.638 11.748 21.773 1.00 39.62 326 VAL A CA 1
ATOM 2670 C C . VAL A 1 326 ? 32.330 12.564 22.855 1.00 41.37 326 VAL A C 1
ATOM 2671 O O . VAL A 1 326 ? 33.404 13.121 22.630 1.00 41.28 326 VAL A O 1
ATOM 2675 N N . THR A 1 327 ? 31.719 12.625 24.032 1.00 43.00 327 THR A N 1
ATOM 2676 C CA . THR A 1 327 ? 32.277 13.395 25.140 1.00 45.85 327 THR A CA 1
ATOM 2677 C C . THR A 1 327 ? 33.097 12.561 26.125 1.00 47.96 327 THR A C 1
ATOM 2678 O O . THR A 1 327 ? 33.769 13.114 26.990 1.00 47.23 327 THR A O 1
ATOM 2682 N N . GLU A 1 328 ? 33.049 11.239 25.986 1.00 51.98 328 GLU A N 1
ATOM 2683 C CA . GLU A 1 328 ? 33.756 10.340 26.901 1.00 55.36 328 GLU A CA 1
ATOM 2684 C C . GLU A 1 328 ? 34.530 9.211 26.217 1.00 57.67 328 GLU A C 1
ATOM 2685 O O . GLU A 1 328 ? 35.146 8.383 26.891 1.00 58.26 328 GLU A O 1
ATOM 2691 N N . ALA A 1 329 ? 34.498 9.190 24.885 1.00 59.88 329 ALA A N 1
ATOM 2692 C CA . ALA A 1 329 ? 35.184 8.178 24.073 1.00 61.26 329 ALA A CA 1
ATOM 2693 C C . ALA A 1 329 ? 36.380 7.518 24.758 1.00 62.64 329 ALA A C 1
ATOM 2694 O O . ALA A 1 329 ? 37.527 7.908 24.438 1.00 63.13 329 ALA A O 1
#

Radius of gyration: 20.21 Å; Cα contacts (8 Å, |Δi|>4): 595; chains: 1; bounding box: 43×58×48 Å

CATH classification: 3.20.20.70